Protein AF-A0A8J1TAW8-F1 (afdb_monomer)

Mean predicted aligned error: 12.28 Å

Structure (mmCIF, N/CA/C/O backbone):
data_AF-A0A8J1TAW8-F1
#
_entry.id   AF-A0A8J1TAW8-F1
#
loop_
_atom_site.group_PDB
_atom_site.id
_atom_site.type_symbol
_atom_site.label_atom_id
_atom_site.label_alt_id
_atom_site.label_comp_id
_atom_site.label_asym_id
_atom_site.label_entity_id
_atom_site.label_seq_id
_atom_site.pdbx_PDB_ins_code
_atom_site.Cartn_x
_atom_site.Cartn_y
_atom_site.Cartn_z
_atom_site.occupancy
_atom_site.B_iso_or_equiv
_atom_site.auth_seq_id
_atom_site.auth_comp_id
_atom_site.auth_asym_id
_atom_site.auth_atom_id
_atom_site.pdbx_PDB_model_num
ATOM 1 N N . MET A 1 1 ? -20.560 -41.958 56.803 1.00 53.03 1 MET A N 1
ATOM 2 C CA . MET A 1 1 ? -21.652 -41.844 57.799 1.00 53.03 1 MET A CA 1
ATOM 3 C C . MET A 1 1 ? -21.820 -40.419 58.327 1.00 53.03 1 MET A C 1
ATOM 5 O O . MET A 1 1 ? -22.963 -40.034 58.493 1.00 53.03 1 MET A O 1
ATOM 9 N N . ALA A 1 2 ? -20.749 -39.628 58.497 1.00 59.56 2 ALA A N 1
ATOM 10 C CA . ALA A 1 2 ? -20.819 -38.233 58.972 1.00 59.56 2 ALA A CA 1
ATOM 11 C C . ALA A 1 2 ? -21.608 -37.257 58.061 1.00 59.56 2 ALA A C 1
ATOM 13 O O . ALA A 1 2 ? -22.301 -36.380 58.560 1.00 59.56 2 ALA A O 1
ATOM 14 N N . ASP A 1 3 ? -21.580 -37.464 56.743 1.00 71.62 3 ASP A N 1
ATOM 15 C CA . ASP A 1 3 ? -22.217 -36.582 55.744 1.00 71.62 3 ASP A CA 1
ATOM 16 C C . ASP A 1 3 ? -23.758 -36.517 55.872 1.00 71.62 3 ASP A C 1
ATOM 18 O O . ASP A 1 3 ? -24.394 -35.478 55.721 1.00 71.62 3 ASP A O 1
ATOM 22 N N . TRP A 1 4 ? -24.392 -37.628 56.264 1.00 80.31 4 TRP A N 1
ATOM 23 C CA . TRP A 1 4 ? -25.852 -37.690 56.415 1.00 80.31 4 TRP A CA 1
ATOM 24 C C . TRP A 1 4 ? -26.363 -37.026 57.702 1.00 80.31 4 TRP A C 1
ATOM 26 O O . TRP A 1 4 ? -27.488 -36.524 57.749 1.00 80.31 4 TRP A O 1
ATOM 36 N N . GLU A 1 5 ? -25.547 -37.016 58.756 1.00 83.56 5 GLU A N 1
ATOM 37 C CA . GLU A 1 5 ? -25.852 -36.297 59.997 1.00 83.56 5 GLU A CA 1
ATOM 38 C C . GLU A 1 5 ? -25.677 -34.789 59.824 1.00 83.56 5 GLU A C 1
ATOM 40 O O . GLU A 1 5 ? -26.476 -34.022 60.362 1.00 83.56 5 GLU A O 1
ATOM 45 N N . GLU A 1 6 ? -24.711 -34.365 59.011 1.00 83.62 6 GLU A N 1
ATOM 46 C CA . GLU A 1 6 ? -24.501 -32.962 58.662 1.00 83.62 6 GLU A CA 1
ATOM 47 C C . GLU A 1 6 ? -25.643 -32.418 57.792 1.00 83.62 6 GLU A C 1
ATOM 49 O O . GLU A 1 6 ? -26.223 -31.383 58.125 1.00 83.62 6 GLU A O 1
ATOM 54 N N . VAL A 1 7 ? -26.085 -33.171 56.776 1.00 82.31 7 VAL A N 1
ATOM 55 C CA . VAL A 1 7 ? -27.269 -32.813 55.970 1.00 82.31 7 VAL A CA 1
ATOM 56 C C . VAL A 1 7 ? -28.539 -32.746 56.825 1.00 82.31 7 VAL A C 1
ATOM 58 O O . VAL A 1 7 ? -29.330 -31.813 56.684 1.00 82.31 7 VAL A O 1
ATOM 61 N N . LYS A 1 8 ? -28.747 -33.687 57.757 1.00 87.12 8 LYS A N 1
ATOM 62 C CA . LYS A 1 8 ? -29.899 -33.635 58.678 1.00 87.12 8 LYS A CA 1
ATOM 63 C C . LYS A 1 8 ? -29.840 -32.447 59.630 1.00 87.12 8 LYS A C 1
ATOM 65 O O . LYS A 1 8 ? -30.882 -31.866 59.930 1.00 87.12 8 LYS A O 1
ATOM 70 N N . ARG A 1 9 ? -28.648 -32.089 60.108 1.00 87.44 9 ARG A N 1
ATOM 71 C CA . ARG A 1 9 ? -28.451 -30.929 60.980 1.00 87.44 9 ARG A CA 1
ATOM 72 C C . ARG A 1 9 ? -28.735 -29.631 60.231 1.00 87.44 9 ARG A C 1
ATOM 74 O O . ARG A 1 9 ? -29.514 -28.826 60.725 1.00 87.44 9 ARG A O 1
ATOM 81 N N . LEU A 1 10 ? -28.204 -29.485 59.017 1.00 84.50 10 LEU A N 1
ATOM 82 C CA . LEU A 1 10 ? -28.483 -28.352 58.132 1.00 84.50 10 LEU A CA 1
ATOM 83 C C . LEU A 1 10 ? -29.975 -28.245 57.797 1.00 84.50 10 LEU A C 1
ATOM 85 O O . LEU A 1 10 ? -30.534 -27.154 57.842 1.00 84.50 10 LEU A O 1
ATOM 89 N N . ALA A 1 11 ? -30.647 -29.369 57.534 1.00 84.19 11 ALA A N 1
ATOM 90 C CA . ALA A 1 11 ? -32.089 -29.390 57.298 1.00 84.19 11 ALA A CA 1
ATOM 91 C C . ALA A 1 11 ? -32.888 -28.960 58.540 1.00 84.19 11 ALA A C 1
ATOM 93 O O . ALA A 1 11 ? -33.835 -28.184 58.424 1.00 84.19 11 ALA A O 1
ATOM 94 N N . ALA A 1 12 ? -32.496 -29.417 59.733 1.00 87.31 12 ALA A N 1
ATOM 95 C CA . ALA A 1 12 ? -33.134 -29.023 60.988 1.00 87.31 12 ALA A CA 1
ATOM 96 C C . ALA A 1 12 ? -32.891 -27.542 61.329 1.00 87.31 12 ALA A C 1
ATOM 98 O O . ALA A 1 12 ? -33.806 -26.866 61.803 1.00 87.31 12 ALA A O 1
ATOM 99 N N . ASP A 1 13 ? -31.691 -27.026 61.060 1.00 83.81 13 ASP A N 1
ATOM 100 C CA . ASP A 1 13 ? -31.346 -25.617 61.257 1.00 83.81 13 ASP A CA 1
ATOM 101 C C . ASP A 1 13 ? -32.072 -24.718 60.244 1.00 83.81 13 ASP A C 1
ATOM 103 O O . ASP A 1 13 ? -32.613 -23.681 60.625 1.00 83.81 13 ASP A O 1
ATOM 107 N N . PHE A 1 14 ? -32.207 -25.154 58.988 1.00 79.62 14 PHE A N 1
ATOM 108 C CA . PHE A 1 14 ? -33.026 -24.480 57.978 1.00 79.62 14 PHE A CA 1
ATOM 109 C C . PHE A 1 14 ? -34.506 -24.447 58.376 1.00 79.62 14 PHE A C 1
ATOM 111 O O . PHE A 1 14 ? -35.149 -23.400 58.319 1.00 79.62 14 PHE A O 1
ATOM 118 N N . GLN A 1 15 ? -35.044 -25.570 58.858 1.00 82.25 15 GLN A N 1
ATOM 119 C CA . GLN A 1 15 ? -36.432 -25.658 59.308 1.00 82.25 15 GLN A CA 1
ATOM 120 C C . GLN A 1 15 ? -36.678 -24.783 60.549 1.00 82.25 15 GLN A C 1
ATOM 122 O O . GLN A 1 15 ? -37.706 -24.114 60.637 1.00 82.25 15 GLN A O 1
ATOM 127 N N . ARG A 1 16 ? -35.716 -24.706 61.479 1.00 79.69 16 ARG A N 1
ATOM 128 C CA . ARG A 1 16 ? -35.750 -23.758 62.607 1.00 79.69 16 ARG A CA 1
ATOM 129 C C . ARG A 1 16 ? -35.692 -22.305 62.152 1.00 79.69 16 ARG A C 1
ATOM 131 O O . ARG A 1 16 ? -36.444 -21.497 62.686 1.00 79.69 16 ARG A O 1
ATOM 138 N N . ALA A 1 17 ? -34.848 -21.971 61.177 1.00 77.00 17 ALA A N 1
ATOM 139 C CA . ALA A 1 17 ? -34.770 -20.623 60.622 1.00 77.00 17 ALA A CA 1
ATOM 140 C C . ALA A 1 17 ? -36.086 -20.221 59.932 1.00 77.00 17 ALA A C 1
ATOM 142 O O . ALA A 1 17 ? -36.579 -19.118 60.157 1.00 77.00 17 ALA A O 1
ATOM 143 N N . GLN A 1 18 ? -36.713 -21.133 59.179 1.00 69.88 18 GLN A N 1
ATOM 144 C CA . GLN A 1 18 ? -38.015 -20.904 58.538 1.00 69.88 18 GLN A CA 1
ATOM 145 C C . GLN A 1 18 ? -39.173 -20.765 59.536 1.00 69.88 18 GLN A C 1
ATOM 147 O O . GLN A 1 18 ? -40.093 -19.980 59.304 1.00 69.88 18 GLN A O 1
ATOM 152 N N . LEU A 1 19 ? -39.139 -21.520 60.639 1.00 71.44 19 LEU A N 1
ATOM 153 C CA . LEU A 1 19 ? -40.143 -21.462 61.707 1.00 71.44 19 LEU A CA 1
ATOM 154 C C . LEU A 1 19 ? -39.897 -20.314 62.696 1.00 71.44 19 LEU A C 1
ATOM 156 O O . LEU A 1 19 ? -40.792 -19.976 63.472 1.00 71.44 19 LEU A O 1
ATOM 160 N N . SER A 1 20 ? -38.711 -19.698 62.674 1.00 67.25 20 SER A N 1
ATOM 161 C CA . SER A 1 20 ? -38.440 -18.486 63.438 1.00 67.25 20 SER A CA 1
ATOM 162 C C . SER A 1 20 ? -39.209 -17.319 62.812 1.00 67.25 20 SER A C 1
ATOM 164 O O . SER A 1 20 ? -38.890 -16.807 61.740 1.00 67.25 20 SER A O 1
ATOM 166 N N . SER A 1 21 ? -40.295 -16.910 63.462 1.00 57.44 21 SER A N 1
ATOM 167 C CA . SER A 1 21 ? -41.025 -15.712 63.071 1.00 57.44 21 SER A CA 1
ATOM 168 C C . SER A 1 21 ? -40.183 -14.489 63.432 1.00 57.44 21 SER A C 1
ATOM 170 O O . SER A 1 21 ? -40.112 -14.096 64.597 1.00 57.44 21 SER A O 1
ATOM 172 N N . THR A 1 22 ? -39.538 -13.873 62.445 1.00 60.47 22 THR A N 1
ATOM 173 C CA . THR A 1 22 ? -38.962 -12.534 62.599 1.00 60.47 22 THR A CA 1
ATOM 174 C C . THR A 1 22 ? -40.078 -11.569 63.010 1.00 60.47 22 THR A C 1
ATOM 176 O O . THR A 1 22 ? -41.060 -11.420 62.282 1.00 60.47 22 THR A O 1
ATOM 179 N N . VAL A 1 23 ? -39.941 -10.939 64.182 1.00 58.03 23 VAL A N 1
ATOM 180 C CA . VAL A 1 23 ? -40.990 -10.149 64.866 1.00 58.03 23 VAL A CA 1
ATOM 181 C C . VAL A 1 23 ? -41.485 -8.947 64.046 1.00 58.03 23 VAL A C 1
ATOM 183 O O . VAL A 1 23 ? -42.578 -8.447 64.290 1.00 58.03 23 VAL A O 1
ATOM 186 N N . GLN A 1 24 ? -40.741 -8.512 63.029 1.00 64.06 24 GLN A N 1
ATOM 187 C CA . GLN A 1 24 ? -41.186 -7.491 62.086 1.00 64.06 24 GLN A CA 1
ATOM 188 C C . GLN A 1 24 ? -40.775 -7.882 60.668 1.00 64.06 24 GLN A C 1
ATOM 190 O O . GLN A 1 24 ? -39.601 -7.830 60.314 1.00 64.06 24 GLN A O 1
ATOM 195 N N . LYS A 1 25 ? -41.750 -8.293 59.852 1.00 66.31 25 LYS A N 1
ATOM 196 C CA . LYS A 1 25 ? -41.588 -8.348 58.398 1.00 66.31 25 LYS A CA 1
ATOM 197 C C . LYS A 1 25 ? -42.033 -7.001 57.848 1.00 66.31 25 LYS A C 1
ATOM 199 O O . LYS A 1 25 ? -43.195 -6.631 58.006 1.00 66.31 25 LYS A O 1
ATOM 204 N N . LEU A 1 26 ? -41.113 -6.265 57.236 1.00 72.81 26 LEU A N 1
ATOM 205 C CA . LEU A 1 26 ? -41.486 -5.117 56.421 1.00 72.81 26 LEU A CA 1
ATOM 206 C C . LEU A 1 26 ? -42.234 -5.649 55.197 1.00 72.81 26 LEU A C 1
ATOM 208 O O . LEU A 1 26 ? -41.735 -6.520 54.487 1.00 72.81 26 LEU A O 1
ATOM 212 N N . SER A 1 27 ? -43.462 -5.176 54.997 1.00 82.06 27 SER A N 1
ATOM 213 C CA . SER A 1 27 ? -44.163 -5.403 53.738 1.00 82.06 27 SER A CA 1
ATOM 214 C C . SER A 1 27 ? -43.473 -4.601 52.634 1.00 82.06 27 SER A C 1
ATOM 216 O O . SER A 1 27 ? -42.863 -3.567 52.902 1.00 82.06 27 SER A O 1
ATOM 218 N N . GLU A 1 28 ? -43.608 -5.043 51.387 1.00 80.56 28 GLU A N 1
ATOM 219 C CA . GLU A 1 28 ? -43.087 -4.330 50.213 1.00 80.56 28 GLU A CA 1
ATOM 220 C C . GLU A 1 28 ? -43.551 -2.865 50.188 1.00 80.56 28 GLU A C 1
ATOM 222 O O . GLU A 1 28 ? -42.751 -1.952 50.012 1.00 80.56 28 GLU A O 1
ATOM 227 N N . ARG A 1 29 ? -44.825 -2.626 50.522 1.00 82.62 29 ARG A N 1
ATOM 228 C CA . ARG A 1 29 ? -45.389 -1.280 50.667 1.00 82.62 29 ARG A CA 1
ATOM 229 C C . ARG A 1 29 ? -44.675 -0.443 51.731 1.00 82.62 29 ARG A C 1
ATOM 231 O O . ARG A 1 29 ? -44.377 0.719 51.477 1.00 82.62 29 ARG A O 1
ATOM 238 N N . ASN A 1 30 ? -44.369 -1.026 52.891 1.00 83.94 30 ASN A N 1
ATOM 239 C CA . ASN A 1 30 ? -43.637 -0.318 53.941 1.00 83.94 30 ASN A CA 1
ATOM 240 C C . ASN A 1 30 ? -42.199 -0.005 53.495 1.00 83.94 30 ASN A C 1
ATOM 242 O O . ASN A 1 30 ? -41.701 1.074 53.796 1.00 83.94 30 ASN A O 1
ATOM 246 N N . CYS A 1 31 ? -41.540 -0.907 52.759 1.00 82.69 31 CYS A N 1
ATOM 247 C CA . CYS A 1 31 ? -40.218 -0.641 52.183 1.00 82.69 31 CYS A CA 1
ATOM 248 C C . CYS A 1 31 ? -40.262 0.528 51.189 1.00 82.69 31 CYS A C 1
ATOM 250 O O . CYS A 1 31 ? -39.436 1.432 51.289 1.00 82.69 31 CYS A O 1
ATOM 252 N N . ILE A 1 32 ? -41.250 0.553 50.288 1.00 84.00 32 ILE A N 1
ATOM 253 C CA . ILE A 1 32 ? -41.437 1.639 49.314 1.00 84.00 32 ILE A CA 1
ATOM 254 C C . ILE A 1 32 ? -41.678 2.977 50.027 1.00 84.00 32 ILE A C 1
ATOM 256 O O . ILE A 1 32 ? -41.073 3.984 49.661 1.00 84.00 32 ILE A O 1
ATOM 260 N N . GLU A 1 33 ? -42.519 3.005 51.066 1.00 84.56 33 GLU A N 1
ATOM 261 C CA . GLU A 1 33 ? -42.796 4.224 51.843 1.00 84.56 33 GLU A CA 1
ATOM 262 C C . GLU A 1 33 ? -41.550 4.731 52.589 1.00 84.56 33 GLU A C 1
ATOM 264 O O . GLU A 1 33 ? -41.296 5.937 52.610 1.00 84.56 33 GLU A O 1
ATOM 269 N N . ILE A 1 34 ? -40.735 3.828 53.148 1.00 84.50 34 ILE A N 1
ATOM 270 C CA . ILE A 1 34 ? -39.466 4.184 53.800 1.00 84.50 34 ILE A CA 1
ATOM 271 C C . ILE A 1 34 ? -38.480 4.762 52.783 1.00 84.50 34 ILE A C 1
ATOM 273 O O . ILE A 1 34 ? -37.925 5.833 53.023 1.00 84.50 34 ILE A O 1
ATOM 277 N N . VAL A 1 35 ? -38.280 4.092 51.643 1.00 84.69 35 VAL A N 1
ATOM 278 C CA . VAL A 1 35 ? -37.378 4.567 50.581 1.00 84.69 35 VAL A CA 1
ATOM 279 C C . VAL A 1 35 ? -37.846 5.924 50.057 1.00 84.69 35 VAL A C 1
ATOM 281 O O . VAL A 1 35 ? -37.048 6.854 49.992 1.00 84.69 35 VAL A O 1
ATOM 284 N N . SER A 1 36 ? -39.146 6.086 49.799 1.00 83.81 36 SER A N 1
ATOM 285 C CA . SER A 1 36 ? -39.729 7.363 49.365 1.00 83.81 36 SER A CA 1
ATOM 286 C C . SER A 1 36 ? -39.475 8.477 50.383 1.00 83.81 36 SER A C 1
ATOM 288 O O . SER A 1 36 ? -39.085 9.579 50.006 1.00 83.81 36 SER A O 1
ATOM 290 N N . LYS A 1 37 ? -39.615 8.192 51.688 1.00 85.56 37 LYS A N 1
ATOM 291 C CA . LYS A 1 37 ? -39.306 9.167 52.745 1.00 85.56 37 LYS A CA 1
ATOM 292 C C . LYS A 1 37 ? -37.826 9.529 52.822 1.00 85.56 37 LYS A C 1
ATOM 294 O O . LYS A 1 37 ? -37.513 10.687 53.086 1.00 85.56 37 LYS A O 1
ATOM 299 N N . LEU A 1 38 ? -36.926 8.576 52.590 1.00 85.75 38 LEU A N 1
ATOM 300 C CA . LEU A 1 38 ? -35.484 8.836 52.544 1.00 85.75 38 LEU A CA 1
ATOM 301 C C . LEU A 1 38 ? -35.101 9.701 51.334 1.00 85.75 38 LEU A C 1
ATOM 303 O O . LEU A 1 38 ? -34.270 10.599 51.473 1.00 85.75 38 LEU A O 1
ATOM 307 N N . VAL A 1 39 ? -35.743 9.482 50.184 1.00 86.06 39 VAL A N 1
ATOM 308 C CA . VAL A 1 39 ? -35.576 10.313 48.981 1.00 86.06 39 VAL A CA 1
ATOM 309 C C . VAL A 1 39 ? -36.122 11.726 49.210 1.00 86.06 39 VAL A C 1
ATOM 311 O O . VAL A 1 39 ? -35.417 12.696 48.953 1.00 86.06 39 VAL A O 1
ATOM 314 N N . GLU A 1 40 ? -37.325 11.875 49.779 1.00 87.88 40 GLU A N 1
ATOM 315 C CA . GLU A 1 40 ? -37.905 13.191 50.117 1.00 87.88 40 GLU A CA 1
ATOM 316 C C . GLU A 1 40 ? -37.022 14.005 51.073 1.00 87.88 40 GLU A C 1
ATOM 318 O O . GLU A 1 40 ? -36.977 15.233 50.999 1.00 87.88 40 GLU A O 1
ATOM 323 N N . GLN A 1 41 ? -36.319 13.330 51.986 1.00 89.31 41 GLN A N 1
ATOM 324 C CA . GLN A 1 41 ? -35.392 13.963 52.922 1.00 89.31 41 GLN A CA 1
ATOM 325 C C . GLN A 1 41 ? -33.999 14.227 52.321 1.00 89.31 41 GLN A C 1
ATOM 327 O O . GLN A 1 41 ? -33.122 14.699 53.044 1.00 89.31 41 GLN A O 1
ATOM 332 N N . ASN A 1 42 ? -33.784 13.958 51.024 1.00 82.81 42 ASN A N 1
ATOM 333 C CA . ASN A 1 42 ? -32.484 14.020 50.339 1.00 82.81 42 ASN A CA 1
ATOM 334 C C . ASN A 1 42 ? -31.387 13.187 51.031 1.00 82.81 42 ASN A C 1
ATOM 336 O O . ASN A 1 42 ? -30.204 13.519 50.964 1.00 82.81 42 ASN A O 1
ATOM 340 N N . LEU A 1 43 ? -31.776 12.114 51.725 1.00 83.06 43 LEU A N 1
ATOM 341 C CA . LEU A 1 43 ? -30.848 11.181 52.368 1.00 83.06 43 LEU A CA 1
ATOM 342 C C . LEU A 1 43 ? -30.431 10.047 51.422 1.00 83.06 43 LEU A C 1
ATOM 344 O O . LEU A 1 43 ? -29.441 9.368 51.690 1.00 83.06 43 LEU A O 1
ATOM 348 N N . LEU A 1 44 ? -31.183 9.834 50.337 1.00 82.56 44 LEU A N 1
ATOM 349 C CA . LEU A 1 44 ? -30.963 8.771 49.364 1.00 82.56 44 LEU A CA 1
ATOM 350 C C . LEU A 1 44 ? -31.187 9.297 47.940 1.00 82.56 44 LEU A C 1
ATOM 352 O O . LEU A 1 44 ? -32.214 9.915 47.672 1.00 82.56 44 LEU A O 1
ATOM 356 N N . ASP A 1 45 ? -30.246 9.015 47.040 1.00 80.25 45 ASP A N 1
ATOM 357 C CA . ASP A 1 45 ? -30.325 9.369 45.620 1.00 80.25 45 ASP A CA 1
ATOM 358 C C . ASP A 1 45 ? -30.289 8.090 44.768 1.00 80.25 45 ASP A C 1
ATOM 360 O O . ASP A 1 45 ? -29.278 7.375 44.741 1.00 80.25 45 ASP A O 1
ATOM 364 N N . ILE A 1 46 ? -31.424 7.772 44.140 1.00 83.44 46 ILE A N 1
ATOM 365 C CA . ILE A 1 46 ? -31.695 6.490 43.477 1.00 83.44 46 ILE A CA 1
ATOM 366 C C . ILE A 1 46 ? -32.181 6.681 42.045 1.00 83.44 46 ILE A C 1
ATOM 368 O O . ILE A 1 46 ? -32.910 7.618 41.726 1.00 83.44 46 ILE A O 1
ATOM 372 N N . ILE A 1 47 ? -31.800 5.729 41.202 1.00 83.31 47 ILE A N 1
ATOM 373 C CA . ILE A 1 47 ? -32.243 5.577 39.823 1.00 83.31 47 ILE A CA 1
ATOM 374 C C . ILE A 1 47 ? -33.257 4.433 39.788 1.00 83.31 47 ILE A C 1
ATOM 376 O O . ILE A 1 47 ? -33.084 3.414 40.457 1.00 83.31 47 ILE A O 1
ATOM 380 N N . TYR A 1 48 ? -34.322 4.610 39.015 1.00 83.44 48 TYR A N 1
ATOM 381 C CA . TYR A 1 48 ? -35.358 3.598 38.833 1.00 83.44 48 TYR A CA 1
ATOM 382 C C . TYR A 1 48 ? -35.070 2.791 37.571 1.00 83.44 48 TYR A C 1
ATOM 384 O O . TYR A 1 48 ? -34.680 3.358 36.544 1.00 83.44 48 TYR A O 1
ATOM 392 N N . THR A 1 49 ? -35.316 1.485 37.621 1.00 84.81 49 THR A N 1
ATOM 393 C CA . THR A 1 49 ? -35.419 0.692 36.396 1.00 84.81 49 THR A CA 1
ATOM 394 C C . THR A 1 49 ? -36.639 1.131 35.586 1.00 84.81 49 THR A C 1
ATOM 396 O O . THR A 1 49 ? -37.629 1.629 36.128 1.00 84.81 49 THR A O 1
ATOM 399 N N . THR A 1 50 ? -36.603 0.944 34.268 1.00 81.75 50 THR A N 1
ATOM 400 C CA . THR A 1 50 ? -37.714 1.323 33.377 1.00 81.75 50 THR A CA 1
ATOM 401 C C . THR A 1 50 ? -38.994 0.527 33.646 1.00 81.75 50 THR A C 1
ATOM 403 O O . THR A 1 50 ? -40.085 0.993 33.321 1.00 81.75 50 THR A O 1
ATOM 406 N N . ASP A 1 51 ? -38.889 -0.636 34.297 1.00 82.56 51 ASP A N 1
ATOM 407 C CA . ASP A 1 51 ? -40.031 -1.421 34.771 1.00 82.56 51 ASP A CA 1
ATOM 408 C C . ASP A 1 51 ? -40.503 -1.045 36.190 1.00 82.56 51 ASP A C 1
ATOM 410 O O . ASP A 1 51 ? -41.516 -1.570 36.657 1.00 82.56 51 ASP A O 1
ATOM 414 N N . GLY A 1 52 ? -39.793 -0.132 36.863 1.00 78.00 52 GLY A N 1
ATOM 415 C CA . GLY A 1 52 ? -40.128 0.416 38.176 1.00 78.00 52 GLY A CA 1
ATOM 416 C C . GLY A 1 52 ? -40.014 -0.569 39.339 1.00 78.00 52 GLY A C 1
ATOM 417 O O . GLY A 1 52 ? -40.527 -0.273 40.419 1.00 78.00 52 GLY A O 1
ATOM 418 N N . LYS A 1 53 ? -39.399 -1.740 39.133 1.00 78.06 53 LYS A N 1
ATOM 419 C CA . LYS A 1 53 ? -39.317 -2.792 40.157 1.00 78.06 53 LYS A CA 1
ATOM 420 C C . LYS A 1 53 ? -38.102 -2.671 41.064 1.00 78.06 53 LYS A C 1
ATOM 422 O O . LYS A 1 53 ? -38.151 -3.164 42.188 1.00 78.06 53 LYS A O 1
ATOM 427 N N . GLU A 1 54 ? -37.034 -2.035 40.597 1.00 82.19 54 GLU A N 1
ATOM 428 C CA . GLU A 1 54 ? -35.763 -1.992 41.313 1.00 82.19 54 GLU A CA 1
ATOM 429 C C . GLU A 1 54 ? -35.274 -0.554 41.508 1.00 82.19 54 GLU A C 1
ATOM 431 O O . GLU A 1 54 ? -35.519 0.343 40.693 1.00 82.19 54 GLU A O 1
ATOM 436 N N . TYR A 1 55 ? -34.583 -0.348 42.631 1.00 84.00 55 TYR A N 1
ATOM 437 C CA . TYR A 1 55 ? -33.921 0.904 42.976 1.00 84.00 55 TYR A CA 1
ATOM 438 C C . TYR A 1 55 ? -32.417 0.695 42.907 1.00 84.00 55 TYR A C 1
ATOM 440 O O . TYR A 1 55 ? -31.856 -0.090 43.672 1.00 84.00 55 TYR A O 1
ATOM 448 N N . LEU A 1 56 ? -31.765 1.435 42.024 1.00 85.38 56 LEU A N 1
ATOM 449 C CA . LEU A 1 56 ? -30.331 1.351 41.815 1.00 85.38 56 LEU A CA 1
ATOM 450 C C . LEU A 1 56 ? -29.662 2.593 42.385 1.00 85.38 56 LEU A C 1
ATOM 452 O O . LEU A 1 56 ? -30.100 3.724 42.175 1.00 85.38 56 LEU A O 1
ATOM 456 N N . THR A 1 57 ? -28.573 2.395 43.119 1.00 86.94 57 THR A N 1
ATOM 457 C CA . THR A 1 57 ? -27.724 3.518 43.523 1.00 86.94 57 THR A CA 1
ATOM 458 C C . THR A 1 57 ? -26.780 3.875 42.383 1.00 86.94 57 THR A C 1
ATOM 460 O O . THR A 1 57 ? -26.361 3.016 41.611 1.00 86.94 57 THR A O 1
ATOM 463 N N . HIS A 1 58 ? -26.350 5.132 42.318 1.00 85.69 58 HIS A N 1
ATOM 464 C CA . HIS A 1 58 ? -25.348 5.577 41.346 1.00 85.69 58 HIS A CA 1
ATOM 465 C C . HIS A 1 58 ? -24.049 4.747 41.374 1.00 85.69 58 HIS A C 1
ATOM 467 O O . HIS A 1 58 ? -23.375 4.607 40.350 1.00 85.69 58 HIS A O 1
ATOM 473 N N . GLN A 1 59 ? -23.675 4.217 42.543 1.00 86.88 59 GLN A N 1
ATOM 474 C CA . GLN A 1 59 ? -22.496 3.363 42.689 1.00 86.88 59 GLN A CA 1
ATOM 475 C C . GLN A 1 59 ? -22.723 1.987 42.067 1.00 86.88 59 GLN A C 1
ATOM 477 O O . GLN A 1 59 ? -21.840 1.516 41.353 1.00 86.88 59 GLN A O 1
ATOM 482 N N . GLU A 1 60 ? -23.901 1.394 42.274 1.00 88.12 60 GLU A N 1
ATOM 483 C CA . GLU A 1 60 ? -24.226 0.090 41.691 1.00 88.12 60 GLU A CA 1
ATOM 484 C C . GLU A 1 60 ? -24.300 0.178 40.168 1.00 88.12 60 GLU A C 1
ATOM 486 O O . GLU A 1 60 ? -23.618 -0.584 39.498 1.00 88.12 60 GLU A O 1
ATOM 491 N N . VAL A 1 61 ? -24.949 1.211 39.616 1.00 89.12 61 VAL A N 1
ATOM 492 C CA . VAL A 1 61 ? -24.959 1.441 38.158 1.00 89.12 61 VAL A CA 1
ATOM 493 C C . VAL A 1 61 ? -23.537 1.546 37.597 1.00 89.12 61 VAL A C 1
ATOM 495 O O . VAL A 1 61 ? -23.224 0.981 36.558 1.00 89.12 61 VAL A O 1
ATOM 498 N N . SER A 1 62 ? -22.627 2.234 38.292 1.00 89.81 62 SER A N 1
ATOM 499 C CA . SER A 1 62 ? -21.225 2.327 37.842 1.00 89.81 62 SER A CA 1
ATOM 500 C C . SER A 1 62 ? -20.510 0.977 37.837 1.00 89.81 62 SER A C 1
ATOM 502 O O . SER A 1 62 ? -19.631 0.746 37.006 1.00 89.81 62 SER A O 1
ATOM 504 N N . LYS A 1 63 ? -20.830 0.128 38.814 1.00 90.94 63 LYS A N 1
ATOM 505 C CA . LYS A 1 63 ? -20.246 -1.198 38.975 1.00 90.94 63 LYS A CA 1
ATOM 506 C C . LYS A 1 63 ? -20.791 -2.145 37.909 1.00 90.94 63 LYS A C 1
ATOM 508 O O . LYS A 1 63 ? -19.986 -2.735 37.199 1.00 90.94 63 LYS A O 1
ATOM 513 N N . GLU A 1 64 ? -22.105 -2.182 37.720 1.00 91.31 64 GLU A N 1
ATOM 514 C CA . GLU A 1 64 ? -22.763 -2.979 36.683 1.00 91.31 64 GLU A CA 1
ATOM 515 C C . GLU A 1 64 ? -22.265 -2.606 35.283 1.00 91.31 64 GLU A C 1
ATOM 517 O O . GLU A 1 64 ? -21.886 -3.484 34.519 1.00 91.31 64 GLU A O 1
ATOM 522 N N . ILE A 1 65 ? -22.132 -1.309 34.964 1.00 91.50 65 ILE A N 1
ATOM 523 C CA . ILE A 1 65 ? -21.570 -0.870 33.673 1.00 91.50 65 ILE A CA 1
ATOM 524 C C . ILE A 1 65 ? -20.168 -1.454 33.437 1.00 91.50 65 ILE A C 1
ATOM 526 O O . ILE A 1 65 ? -19.835 -1.826 32.313 1.00 91.50 65 ILE A O 1
ATOM 530 N N . ARG A 1 66 ? -19.325 -1.523 34.475 1.00 90.94 66 ARG A N 1
ATOM 531 C CA . ARG A 1 66 ? -17.971 -2.089 34.362 1.00 90.94 66 ARG A CA 1
ATOM 532 C C . ARG A 1 66 ? -17.982 -3.609 34.257 1.00 90.94 66 ARG A C 1
ATOM 534 O O . ARG A 1 66 ? -17.180 -4.153 33.505 1.00 90.94 66 ARG A O 1
ATOM 541 N N . GLU A 1 67 ? -18.847 -4.275 35.010 1.00 91.69 67 GLU A N 1
ATOM 542 C CA . GLU A 1 67 ? -18.996 -5.730 34.962 1.00 91.69 67 GLU A CA 1
ATOM 543 C C . GLU A 1 67 ? -19.498 -6.166 33.583 1.00 91.69 67 GLU A C 1
ATOM 545 O O . GLU A 1 67 ? -18.863 -7.008 32.952 1.00 91.69 67 GLU A O 1
ATOM 550 N N . GLU A 1 68 ? -20.528 -5.506 33.051 1.00 92.31 68 GLU A N 1
ATOM 551 C CA . GLU A 1 68 ? -21.026 -5.757 31.695 1.00 92.31 68 GLU A CA 1
ATOM 552 C C . GLU A 1 68 ? -19.968 -5.457 30.630 1.00 92.31 68 GLU A C 1
ATOM 554 O O . GLU A 1 68 ? -19.776 -6.237 29.698 1.00 92.31 68 GLU A O 1
ATOM 559 N N . LEU A 1 69 ? -19.194 -4.378 30.791 1.00 92.94 69 LEU A N 1
ATOM 560 C CA . LEU A 1 69 ? -18.086 -4.082 29.884 1.00 92.94 69 LEU A CA 1
ATOM 561 C C . LEU A 1 69 ? -17.040 -5.208 29.868 1.00 92.94 69 LEU A C 1
ATOM 563 O O . LEU A 1 69 ? -16.563 -5.573 28.795 1.00 92.94 69 LEU A O 1
ATOM 567 N N . GLN A 1 70 ? -16.697 -5.779 31.025 1.00 90.75 70 GLN A N 1
ATOM 568 C CA . GLN A 1 70 ? -15.752 -6.896 31.114 1.00 90.75 70 GLN A CA 1
ATOM 569 C C . GLN A 1 70 ? -16.327 -8.194 30.539 1.00 90.75 70 GLN A C 1
ATOM 571 O O . GLN A 1 70 ? -15.628 -8.898 29.809 1.00 90.75 70 GLN A O 1
ATOM 576 N N . VAL A 1 71 ? -17.597 -8.497 30.825 1.00 92.81 71 VAL A N 1
ATOM 577 C CA . VAL A 1 71 ? -18.298 -9.682 30.300 1.00 92.81 71 VAL A CA 1
ATOM 578 C C . VAL A 1 71 ? -18.367 -9.644 28.772 1.00 92.81 71 VAL A C 1
ATOM 580 O O . VAL A 1 71 ? -18.138 -10.664 28.122 1.00 92.81 71 VAL A O 1
ATOM 583 N N . HIS A 1 72 ? -18.585 -8.463 28.192 1.00 90.88 72 HIS A N 1
ATOM 584 C CA . HIS A 1 72 ? -18.608 -8.240 26.745 1.00 90.88 72 HIS A CA 1
ATOM 585 C C . HIS A 1 72 ? -17.213 -8.024 26.120 1.00 90.88 72 HIS A C 1
ATOM 587 O O . HIS A 1 72 ? -17.098 -7.574 24.980 1.00 90.88 72 HIS A O 1
ATOM 593 N N . GLY A 1 73 ? -16.129 -8.357 26.831 1.00 86.38 73 GLY A N 1
ATOM 594 C CA . GLY A 1 73 ? -14.772 -8.340 26.274 1.00 86.38 73 GLY A CA 1
ATOM 595 C C . GLY A 1 73 ? -14.200 -6.938 26.037 1.00 86.38 73 GLY A C 1
ATOM 596 O O . GLY A 1 73 ? -13.358 -6.755 25.162 1.00 86.38 73 GLY A O 1
ATOM 597 N N . GLY A 1 74 ? -14.654 -5.941 26.796 1.00 90.25 74 GLY A N 1
ATOM 598 C CA . GLY A 1 74 ? -14.116 -4.581 26.782 1.00 90.25 74 GLY A CA 1
ATOM 599 C C . GLY A 1 74 ? -14.740 -3.648 25.741 1.00 90.25 74 GLY A C 1
ATOM 600 O O . GLY A 1 74 ? -14.249 -2.532 25.574 1.00 90.25 74 GLY A O 1
ATOM 601 N N . ARG A 1 75 ? -15.815 -4.048 25.047 1.00 93.88 75 ARG A N 1
ATOM 602 C CA . ARG A 1 75 ? -16.564 -3.186 24.115 1.00 93.88 75 ARG A CA 1
ATOM 603 C C . ARG A 1 75 ? -18.067 -3.438 24.216 1.00 93.88 75 ARG A C 1
ATOM 605 O O . ARG A 1 75 ? -18.510 -4.559 24.003 1.00 93.88 75 ARG A O 1
ATOM 612 N N . ILE A 1 76 ? -18.855 -2.386 24.445 1.00 94.00 76 ILE A N 1
ATOM 613 C CA . ILE A 1 76 ? -20.325 -2.483 24.494 1.00 94.00 76 ILE A CA 1
ATOM 614 C C . ILE A 1 76 ? -21.009 -1.232 23.928 1.00 94.00 76 ILE A C 1
ATOM 616 O O . ILE A 1 76 ? -20.507 -0.114 24.062 1.00 94.00 76 ILE A O 1
ATOM 620 N N . ASN A 1 77 ? -22.159 -1.405 23.274 1.00 93.44 77 ASN A N 1
ATOM 621 C CA . ASN A 1 77 ? -22.993 -0.295 22.808 1.00 93.44 77 ASN A CA 1
ATOM 622 C C . ASN A 1 77 ? -23.885 0.214 23.952 1.00 93.44 77 ASN A C 1
ATOM 624 O O . ASN A 1 77 ? -24.491 -0.581 24.664 1.00 93.44 77 ASN A O 1
ATOM 628 N N . LEU A 1 78 ? -24.025 1.533 24.106 1.00 91.56 78 LEU A N 1
ATOM 629 C CA . LEU A 1 78 ? -24.881 2.125 25.140 1.00 91.56 78 LEU A CA 1
ATOM 630 C C . LEU A 1 78 ? -26.353 1.696 25.045 1.00 91.56 78 LEU A C 1
ATOM 632 O O . LEU A 1 78 ? -27.014 1.584 26.071 1.00 91.56 78 LEU A O 1
ATOM 636 N N . VAL A 1 79 ? -26.870 1.432 23.841 1.00 91.50 79 VAL A N 1
ATOM 637 C CA . VAL A 1 79 ? -28.257 0.955 23.654 1.00 91.50 79 VAL A CA 1
ATOM 638 C C . VAL A 1 79 ? -28.422 -0.493 24.133 1.00 91.50 79 VAL A C 1
ATOM 640 O O . VAL A 1 79 ? -29.452 -0.868 24.694 1.00 91.50 79 VAL A O 1
ATOM 643 N N . GLU A 1 80 ? -27.393 -1.314 23.939 1.00 90.81 80 GLU A N 1
ATOM 644 C CA . GLU A 1 80 ? -27.366 -2.690 24.438 1.00 90.81 80 GLU A CA 1
ATOM 645 C C . GLU A 1 80 ? -27.253 -2.695 25.965 1.00 90.81 80 GLU A C 1
ATOM 647 O O . GLU A 1 80 ? -28.053 -3.336 26.640 1.00 90.81 80 GLU A O 1
ATOM 652 N N . LEU A 1 81 ? -26.364 -1.860 26.507 1.00 91.62 81 LEU A N 1
ATOM 653 C CA . LEU A 1 81 ? -26.212 -1.627 27.942 1.00 91.62 81 LEU A CA 1
ATOM 654 C C . LEU A 1 81 ? -27.522 -1.148 28.592 1.00 91.62 81 LEU A C 1
ATOM 656 O O . LEU A 1 81 ? -27.872 -1.599 29.678 1.00 91.62 81 LEU A O 1
ATOM 660 N N . GLN A 1 82 ? -28.292 -0.298 27.906 1.00 90.50 82 GLN A N 1
ATOM 661 C CA . GLN A 1 82 ? -29.631 0.112 28.339 1.00 90.50 82 GLN A CA 1
ATOM 662 C C . GLN A 1 82 ? -30.597 -1.061 28.474 1.00 90.50 82 GLN A C 1
ATOM 664 O O . GLN A 1 82 ? -31.370 -1.127 29.428 1.00 90.50 82 GLN A O 1
ATOM 669 N N . THR A 1 83 ? -30.544 -1.988 27.524 1.00 89.94 83 THR A N 1
ATOM 670 C CA . THR A 1 83 ? -31.423 -3.157 27.507 1.00 89.94 83 THR A CA 1
ATOM 671 C C . THR A 1 83 ? -31.040 -4.152 28.603 1.00 89.94 83 THR A C 1
ATOM 673 O O . THR A 1 83 ? -31.925 -4.726 29.229 1.00 89.94 83 THR A O 1
ATOM 676 N N . ILE A 1 84 ? -29.739 -4.328 28.854 1.00 89.69 84 ILE A N 1
ATOM 677 C CA . ILE A 1 84 ? -29.218 -5.253 29.869 1.00 89.69 84 ILE A CA 1
ATOM 678 C C . ILE A 1 84 ? -29.487 -4.727 31.282 1.00 89.69 84 ILE A C 1
ATOM 680 O O . ILE A 1 84 ? -30.053 -5.445 32.100 1.00 89.69 84 ILE A O 1
ATOM 684 N N . LEU A 1 85 ? -29.143 -3.462 31.552 1.00 86.94 85 LEU A N 1
ATOM 685 C CA . LEU A 1 85 ? -29.322 -2.854 32.876 1.00 86.94 85 LEU A CA 1
ATOM 686 C C . LEU A 1 85 ? -30.770 -2.440 33.152 1.00 86.94 85 LEU A C 1
ATOM 688 O O . LEU A 1 85 ? -31.132 -2.162 34.290 1.00 86.94 85 LEU A O 1
ATOM 692 N N . ASN A 1 86 ? -31.612 -2.372 32.118 1.00 88.44 86 ASN A N 1
ATOM 693 C CA . ASN A 1 86 ? -33.009 -1.958 32.220 1.00 88.44 86 ASN A CA 1
ATOM 694 C C . ASN A 1 86 ? -33.198 -0.539 32.807 1.00 88.44 86 ASN A C 1
ATOM 696 O O . ASN A 1 86 ? -34.229 -0.235 33.409 1.00 88.44 86 ASN A O 1
ATOM 700 N N . ILE A 1 87 ? -32.217 0.349 32.625 1.00 88.06 87 ILE A N 1
ATOM 701 C CA . ILE A 1 87 ? -32.227 1.748 33.093 1.00 88.06 87 ILE A CA 1
ATOM 702 C C . ILE A 1 87 ? -32.544 2.680 31.913 1.00 88.06 87 ILE A C 1
ATOM 704 O O . ILE A 1 87 ? -32.284 2.344 30.762 1.00 88.06 87 ILE A O 1
ATOM 708 N N . ASP A 1 88 ? -33.105 3.865 32.167 1.00 87.88 88 ASP A N 1
ATOM 709 C CA . ASP A 1 88 ? -33.284 4.879 31.121 1.00 87.88 88 ASP A CA 1
ATOM 710 C C . ASP A 1 88 ? -31.942 5.335 30.508 1.00 87.88 88 ASP A C 1
ATOM 712 O O . ASP A 1 88 ? -30.939 5.515 31.209 1.00 87.88 88 ASP A O 1
ATOM 716 N N . PHE A 1 89 ? -31.937 5.576 29.193 1.00 88.56 89 PHE A N 1
ATOM 717 C CA . PHE A 1 89 ? -30.740 5.967 28.443 1.00 88.56 89 PHE A CA 1
ATOM 718 C C . PHE A 1 89 ? -30.054 7.211 29.021 1.00 88.56 89 PHE A C 1
ATOM 720 O O . PHE A 1 89 ? -28.827 7.267 29.066 1.00 88.56 89 PHE A O 1
ATOM 727 N N . SER A 1 90 ? -30.821 8.194 29.505 1.00 88.94 90 SER A N 1
ATOM 728 C CA . SER A 1 90 ? -30.269 9.452 30.023 1.00 88.94 90 SER A CA 1
ATOM 729 C C . SER A 1 90 ? -29.392 9.247 31.264 1.00 88.94 90 SER A C 1
ATOM 731 O O . SER A 1 90 ? -28.337 9.876 31.397 1.00 88.94 90 SER A O 1
ATOM 733 N N . HIS A 1 91 ? -29.777 8.324 32.150 1.00 87.62 91 HIS A N 1
ATOM 734 C CA . HIS A 1 91 ? -28.997 7.988 33.338 1.00 87.62 91 HIS A CA 1
ATOM 735 C C . HIS A 1 91 ? -27.718 7.233 32.971 1.00 87.62 91 HIS A C 1
ATOM 737 O O . HIS A 1 91 ? -26.652 7.546 33.506 1.00 87.62 91 HIS A O 1
ATOM 743 N N . ILE A 1 92 ? -27.801 6.298 32.020 1.00 89.31 92 ILE A N 1
ATOM 744 C CA . ILE A 1 92 ? -26.635 5.555 31.527 1.00 89.31 92 ILE A CA 1
ATOM 745 C C . ILE A 1 92 ? -25.654 6.497 30.835 1.00 89.31 92 ILE A C 1
ATOM 747 O O . ILE A 1 92 ? -24.472 6.497 31.166 1.00 89.31 92 ILE A O 1
ATOM 751 N N . GLU A 1 93 ? -26.124 7.341 29.918 1.00 90.31 93 GLU A N 1
ATOM 752 C CA . GLU A 1 93 ? -25.280 8.285 29.185 1.00 90.31 93 GLU A CA 1
ATOM 753 C C . GLU A 1 93 ? -24.572 9.256 30.138 1.00 90.31 93 GLU A C 1
ATOM 755 O O . GLU A 1 93 ? -23.362 9.475 30.027 1.00 90.31 93 GLU A O 1
ATOM 760 N N . SER A 1 94 ? -25.298 9.804 31.115 1.00 90.19 94 SER A N 1
ATOM 761 C CA . SER A 1 94 ? -24.720 10.673 32.143 1.00 90.19 94 SER A CA 1
ATOM 762 C C . SER A 1 94 ? -23.628 9.952 32.941 1.00 90.19 94 SER A C 1
ATOM 764 O O . SER A 1 94 ? -22.522 10.479 33.108 1.00 90.19 94 SER A O 1
ATOM 766 N N . LYS A 1 95 ? -23.895 8.709 33.368 1.00 89.62 95 LYS A N 1
ATOM 767 C CA . LYS A 1 95 ? -22.955 7.934 34.181 1.00 89.62 95 LYS A CA 1
ATOM 768 C C . LYS A 1 95 ? -21.734 7.472 33.398 1.00 89.62 95 LYS A C 1
ATOM 770 O O . LYS A 1 95 ? -20.620 7.572 33.903 1.00 89.62 95 LYS A O 1
ATOM 775 N N . VAL A 1 96 ? -21.901 7.042 32.151 1.00 91.94 96 VAL A N 1
ATOM 776 C CA . VAL A 1 96 ? -20.777 6.680 31.278 1.00 91.94 96 VAL A CA 1
ATOM 777 C C . VAL A 1 96 ? -19.895 7.895 31.003 1.00 91.94 96 VAL A C 1
ATOM 779 O O . VAL A 1 96 ? -18.673 7.796 31.097 1.00 91.94 96 VAL A O 1
ATOM 782 N N . ASN A 1 97 ? -20.483 9.065 30.744 1.00 91.81 97 ASN A N 1
ATOM 783 C CA . ASN A 1 97 ? -19.715 10.298 30.571 1.00 91.81 97 ASN A CA 1
ATOM 784 C C . ASN A 1 97 ? -18.936 10.692 31.837 1.00 91.81 97 ASN A C 1
ATOM 786 O O . ASN A 1 97 ? -17.833 11.231 31.738 1.00 91.81 97 ASN A O 1
ATOM 790 N N . GLU A 1 98 ? -19.480 10.433 33.026 1.00 92.00 98 GLU A N 1
ATOM 791 C CA . GLU A 1 98 ? -18.763 10.603 34.294 1.00 92.00 98 GLU A CA 1
ATOM 792 C C . GLU A 1 98 ? -17.606 9.597 34.430 1.00 92.00 98 GLU A C 1
ATOM 794 O O . GLU A 1 98 ? -16.485 9.984 34.766 1.00 92.00 98 GLU A O 1
ATOM 799 N N . LEU A 1 99 ? -17.845 8.322 34.106 1.00 91.00 99 LEU A N 1
ATOM 800 C CA . LEU A 1 99 ? -16.834 7.264 34.155 1.00 91.00 99 LEU A CA 1
ATOM 801 C C . LEU A 1 99 ? -15.664 7.546 33.210 1.00 91.00 99 LEU A C 1
ATOM 803 O O . LEU A 1 99 ? -14.521 7.469 33.642 1.00 91.00 99 LEU A O 1
ATOM 807 N N . VAL A 1 100 ? -15.930 7.951 31.968 1.00 92.75 100 VAL A N 1
ATOM 808 C CA . VAL A 1 100 ? -14.893 8.287 30.974 1.00 92.75 100 VAL A CA 1
ATOM 809 C C . VAL A 1 100 ? -14.071 9.514 31.393 1.00 92.75 100 VAL A C 1
ATOM 811 O O . VAL A 1 100 ? -12.883 9.605 31.089 1.00 92.75 100 VAL A O 1
ATOM 814 N N . LYS A 1 101 ? -14.663 10.469 32.126 1.00 91.25 101 LYS A N 1
ATOM 815 C CA . LYS A 1 101 ? -13.919 11.619 32.677 1.00 91.25 101 LYS A CA 1
ATOM 816 C C . LYS A 1 101 ? -12.988 11.217 33.819 1.00 91.25 101 LYS A C 1
ATOM 818 O O . LYS A 1 101 ? -11.896 11.772 33.935 1.00 91.25 101 LYS A O 1
ATOM 823 N N . ASN A 1 102 ? -13.428 10.285 34.660 1.00 90.50 102 ASN A N 1
ATOM 824 C CA . ASN A 1 102 ? -12.680 9.839 35.833 1.00 90.50 102 ASN A CA 1
ATOM 825 C C . ASN A 1 102 ? -11.636 8.766 35.491 1.00 90.50 102 ASN A C 1
ATOM 827 O O . ASN A 1 102 ? -10.593 8.693 36.142 1.00 90.50 102 ASN A O 1
ATOM 831 N N . ASP A 1 103 ? -11.897 7.956 34.467 1.00 90.56 103 ASP A N 1
ATOM 832 C CA . ASP A 1 103 ? -11.089 6.808 34.082 1.00 90.56 103 ASP A CA 1
ATOM 833 C C . ASP A 1 103 ? -10.571 6.939 32.645 1.00 90.56 103 ASP A C 1
ATOM 835 O O . ASP A 1 103 ? -11.300 6.790 31.667 1.00 90.56 103 ASP A O 1
ATOM 839 N N . LYS A 1 104 ? -9.262 7.176 32.520 1.00 86.81 104 LYS A N 1
ATOM 840 C CA . LYS A 1 104 ? -8.584 7.329 31.223 1.00 86.81 104 LYS A CA 1
ATOM 841 C C . LYS A 1 104 ? -8.462 6.022 30.435 1.00 86.81 104 LYS A C 1
ATOM 843 O O . LYS A 1 104 ? -8.021 6.062 29.286 1.00 86.81 104 LYS A O 1
ATOM 848 N N . SER A 1 105 ? -8.761 4.877 31.049 1.00 89.62 105 SER A N 1
ATOM 849 C CA . SER A 1 105 ? -8.769 3.588 30.353 1.00 89.62 105 SER A CA 1
ATOM 850 C C . SER A 1 105 ? -10.008 3.406 29.475 1.00 89.62 105 SER A C 1
ATOM 852 O O . SER A 1 105 ? -9.973 2.593 28.554 1.00 89.62 105 SER A O 1
ATOM 854 N N . LEU A 1 106 ? -11.065 4.186 29.717 1.00 91.75 106 LEU A N 1
ATOM 855 C CA . LEU A 1 106 ? -12.317 4.128 28.978 1.00 91.75 106 LEU A CA 1
ATOM 856 C C . LEU A 1 106 ? -12.349 5.190 27.880 1.00 91.75 106 LEU A C 1
ATOM 858 O O . LEU A 1 106 ? -11.941 6.337 28.072 1.00 91.75 106 LEU A O 1
ATOM 862 N N . ARG A 1 107 ? -12.874 4.818 26.716 1.00 90.94 107 ARG A N 1
ATOM 863 C CA . ARG A 1 107 ? -13.124 5.726 25.595 1.00 90.94 107 ARG A CA 1
ATOM 864 C C . ARG A 1 107 ? -14.551 5.545 25.104 1.00 90.94 107 ARG A C 1
ATOM 866 O O . ARG A 1 107 ? -15.032 4.424 24.984 1.00 90.94 107 ARG A O 1
ATOM 873 N N . LEU A 1 108 ? -15.210 6.658 24.791 1.00 91.69 108 LEU A N 1
ATOM 874 C CA . LEU A 1 108 ? -16.537 6.662 24.182 1.00 91.69 108 LEU A CA 1
ATOM 875 C C . LEU A 1 108 ? -16.414 7.013 22.697 1.00 91.69 108 LEU A C 1
ATOM 877 O O . LEU A 1 108 ? -15.917 8.085 22.352 1.00 91.69 108 LEU A O 1
ATOM 881 N N . VAL A 1 109 ? -16.869 6.120 21.820 1.00 90.94 109 VAL A N 1
ATOM 882 C CA . VAL A 1 109 ? -16.750 6.255 20.362 1.00 90.94 109 VAL A CA 1
ATOM 883 C C . VAL A 1 109 ? -18.100 5.955 19.716 1.00 90.94 109 VAL A C 1
ATOM 885 O O . VAL A 1 109 ? -18.552 4.820 19.743 1.00 90.94 109 VAL A O 1
ATOM 888 N N . LEU A 1 110 ? -18.762 6.968 19.141 1.00 86.69 110 LEU A N 1
ATOM 889 C CA . LEU A 1 110 ? -20.085 6.850 18.491 1.00 86.69 110 LEU A CA 1
ATOM 890 C C . LEU A 1 110 ? -21.132 6.051 19.302 1.00 86.69 110 LEU A C 1
ATOM 892 O O . LEU A 1 110 ? -21.860 5.231 18.749 1.00 86.69 110 LEU A O 1
ATOM 896 N N . GLY A 1 111 ? -21.203 6.273 20.618 1.00 87.88 111 GLY A N 1
ATOM 897 C CA . GLY A 1 111 ? -22.136 5.546 21.490 1.00 87.88 111 GLY A CA 1
ATOM 898 C C . GLY A 1 111 ? -21.684 4.130 21.865 1.00 87.88 111 GLY A C 1
ATOM 899 O O . GLY A 1 111 ? -22.481 3.353 22.380 1.00 87.88 111 GLY A O 1
ATOM 900 N N . GLN A 1 112 ? -20.416 3.788 21.632 1.00 91.31 112 GLN A N 1
ATOM 901 C CA . GLN A 1 112 ? -19.787 2.564 22.125 1.00 91.31 112 GLN A CA 1
ATO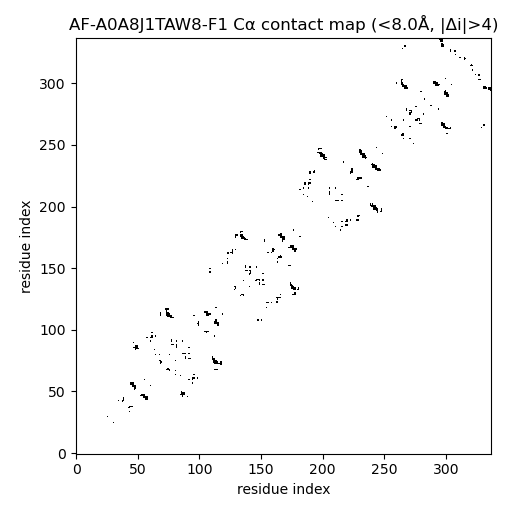M 902 C C . GLN A 1 112 ? -18.778 2.895 23.218 1.00 91.31 112 GLN A C 1
ATOM 904 O O . GLN A 1 112 ? -17.920 3.763 23.036 1.00 91.31 112 GLN A O 1
ATOM 909 N N . LEU A 1 113 ? -18.881 2.198 24.343 1.00 93.38 113 LEU A N 1
ATOM 910 C CA . LEU A 1 113 ? -17.914 2.251 25.427 1.00 93.38 113 LEU A CA 1
ATOM 911 C C . LEU A 1 113 ? -16.840 1.194 25.170 1.00 93.38 113 LEU A C 1
ATOM 913 O O . LEU A 1 113 ? -17.157 0.019 24.997 1.00 93.38 113 LEU A O 1
ATOM 917 N N . ILE A 1 114 ? -15.584 1.629 25.114 1.00 94.56 114 ILE A N 1
ATOM 918 C CA . ILE A 1 114 ? -14.429 0.792 24.795 1.00 94.56 114 ILE A CA 1
ATOM 919 C C . ILE A 1 114 ? -13.404 0.920 25.920 1.00 94.56 114 ILE A C 1
ATOM 921 O O . ILE A 1 114 ? -12.986 2.026 26.268 1.00 94.56 114 ILE A O 1
ATOM 925 N N . GLU A 1 115 ? -12.984 -0.212 26.471 1.00 94.50 115 GLU A N 1
ATOM 926 C CA . GLU A 1 115 ? -11.904 -0.319 27.444 1.00 94.50 115 GLU A CA 1
ATOM 927 C C . GLU A 1 115 ? -10.545 -0.446 26.744 1.00 94.50 115 GLU A C 1
ATOM 929 O O . GLU A 1 115 ? -10.416 -0.966 25.635 1.00 94.50 115 GLU A O 1
ATOM 934 N N . ARG A 1 116 ? -9.487 -0.001 27.420 1.00 92.06 116 ARG A N 1
ATOM 935 C CA . ARG A 1 116 ? -8.106 -0.156 26.960 1.00 92.06 116 ARG A CA 1
ATOM 936 C C . ARG A 1 116 ? -7.715 -1.612 26.674 1.00 92.06 116 ARG A C 1
ATOM 938 O O . ARG A 1 116 ? -6.978 -1.835 25.724 1.00 92.06 116 ARG A O 1
ATOM 945 N N . SER A 1 117 ? -8.214 -2.572 27.452 1.00 91.94 117 SER A N 1
ATOM 946 C CA . SER A 1 117 ? -7.971 -4.011 27.254 1.00 91.94 117 SER A CA 1
ATOM 947 C C . SER A 1 117 ? -8.361 -4.468 25.839 1.00 91.94 117 SER A C 1
ATOM 949 O O . SER A 1 117 ? -7.580 -5.139 25.167 1.00 91.94 117 SER A O 1
ATOM 951 N N . TYR A 1 118 ? -9.519 -4.013 25.352 1.00 93.56 118 TYR A N 1
ATOM 952 C CA . TYR A 1 118 ? -9.989 -4.257 23.990 1.00 93.56 118 TYR A CA 1
ATOM 953 C C . TYR A 1 118 ? -9.075 -3.603 22.950 1.00 93.56 118 TYR A C 1
ATOM 955 O O . TYR A 1 118 ? -8.776 -4.208 21.927 1.00 93.56 118 TYR A O 1
ATOM 963 N N . VAL A 1 119 ? -8.608 -2.373 23.199 1.00 93.31 119 VAL A N 1
ATOM 964 C CA . VAL A 1 119 ? -7.678 -1.682 22.288 1.00 93.31 119 VAL A CA 1
ATOM 965 C C . VAL A 1 119 ? -6.343 -2.416 22.198 1.00 93.31 119 VAL A C 1
ATOM 967 O O . VAL A 1 119 ? -5.804 -2.547 21.104 1.00 93.31 119 VAL A O 1
ATOM 970 N N . ASP A 1 120 ? -5.819 -2.903 23.321 1.00 92.50 120 ASP A N 1
ATOM 971 C CA . ASP A 1 120 ? -4.558 -3.641 23.350 1.00 92.50 120 ASP A CA 1
ATOM 972 C C . ASP A 1 120 ? -4.690 -4.972 22.573 1.00 92.50 120 ASP A C 1
ATOM 974 O O . ASP A 1 120 ? -3.850 -5.256 21.721 1.00 92.50 120 ASP A O 1
ATOM 978 N N . GLY A 1 121 ? -5.792 -5.717 22.745 1.00 93.81 121 GLY A N 1
ATOM 979 C CA . GLY A 1 121 ? -6.080 -6.913 21.934 1.00 93.81 121 GLY A CA 1
ATOM 980 C C . GLY A 1 121 ? -6.294 -6.603 20.445 1.00 93.81 121 GLY A C 1
ATOM 981 O O . GLY A 1 121 ? -5.740 -7.271 19.576 1.00 93.81 121 GLY A O 1
ATOM 982 N N . LEU A 1 122 ? -7.016 -5.523 20.133 1.00 94.19 122 LEU A N 1
ATOM 983 C CA . LEU A 1 122 ? -7.201 -5.040 18.763 1.00 94.19 122 LEU A CA 1
ATOM 984 C C . LEU A 1 122 ? -5.858 -4.718 18.092 1.00 94.19 122 LEU A C 1
ATOM 986 O O . LEU A 1 122 ? -5.673 -4.995 16.910 1.00 94.19 122 LEU A O 1
ATOM 990 N N . VAL A 1 123 ? -4.919 -4.117 18.825 1.00 94.50 123 VAL A N 1
ATOM 991 C CA . VAL A 1 123 ? -3.577 -3.804 18.320 1.00 94.50 123 VAL A CA 1
ATOM 992 C C . VAL A 1 123 ? -2.802 -5.077 17.980 1.00 94.50 123 VAL A C 1
ATOM 994 O O . VAL A 1 123 ? -2.176 -5.119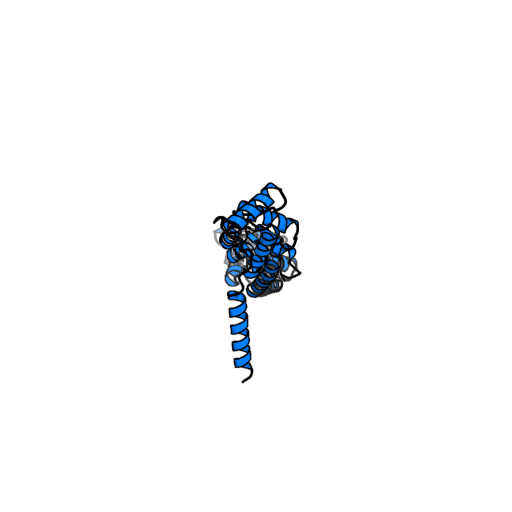 16.919 1.00 94.50 123 VAL A O 1
ATOM 997 N N . GLU A 1 124 ? -2.873 -6.108 18.824 1.00 94.50 124 GLU A N 1
ATOM 998 C CA . GLU A 1 124 ? -2.258 -7.413 18.551 1.00 94.50 124 GLU A CA 1
ATOM 999 C C . GLU A 1 124 ? -2.854 -8.058 17.290 1.00 94.50 124 GLU A C 1
ATOM 1001 O O . GLU A 1 124 ? -2.112 -8.420 16.376 1.00 94.50 124 GLU A O 1
ATOM 1006 N N . GLU A 1 125 ? -4.184 -8.086 17.162 1.00 94.44 125 GLU A N 1
ATOM 1007 C CA . GLU A 1 125 ? -4.862 -8.621 15.973 1.00 94.44 125 GLU A CA 1
ATOM 1008 C C . GLU A 1 125 ? -4.506 -7.847 14.692 1.00 94.44 125 GLU A C 1
ATOM 1010 O O . GLU A 1 125 ? -4.298 -8.432 13.623 1.00 94.44 125 GLU A O 1
ATOM 1015 N N . ILE A 1 126 ? -4.417 -6.514 14.777 1.00 94.38 126 ILE A N 1
ATOM 1016 C CA . ILE A 1 126 ? -3.970 -5.672 13.660 1.00 94.38 126 ILE A CA 1
ATOM 1017 C C . ILE A 1 126 ? -2.531 -6.016 13.276 1.00 94.38 126 ILE A C 1
ATOM 1019 O O . ILE A 1 126 ? -2.232 -6.089 12.081 1.00 94.38 126 ILE A O 1
ATOM 1023 N N . ASN A 1 127 ? -1.648 -6.220 14.255 1.00 94.56 127 ASN A N 1
ATOM 1024 C CA . ASN A 1 127 ? -0.250 -6.546 14.005 1.00 94.56 127 ASN A CA 1
ATOM 1025 C C . ASN A 1 127 ? -0.095 -7.918 13.335 1.00 94.56 127 ASN A C 1
ATOM 1027 O O . ASN A 1 127 ? 0.595 -8.032 12.319 1.00 94.56 127 ASN A O 1
ATOM 1031 N N . ASP A 1 128 ? -0.795 -8.938 13.829 1.00 94.38 128 ASP A N 1
ATOM 1032 C CA . ASP A 1 128 ? -0.786 -10.279 13.239 1.00 94.38 128 ASP A CA 1
ATOM 1033 C C . ASP A 1 128 ? -1.282 -10.251 11.792 1.00 94.38 128 ASP A C 1
ATOM 1035 O O . ASP A 1 128 ? -0.635 -10.775 10.878 1.00 94.38 128 ASP A O 1
ATOM 1039 N N . LYS A 1 129 ? -2.388 -9.542 11.546 1.00 93.25 129 LYS A N 1
ATOM 1040 C CA . LYS A 1 129 ? -2.944 -9.399 10.199 1.00 93.25 129 LYS A CA 1
ATOM 1041 C C . LYS A 1 129 ? -2.028 -8.609 9.269 1.00 93.25 129 LYS A C 1
ATOM 1043 O O . LYS A 1 129 ? -1.915 -8.933 8.082 1.00 93.25 129 LYS A O 1
ATOM 1048 N N . LEU A 1 130 ? -1.357 -7.583 9.788 1.00 93.56 130 LEU A N 1
ATOM 1049 C CA . LEU A 1 130 ? -0.348 -6.825 9.056 1.00 93.56 130 LEU A CA 1
ATOM 1050 C C . LEU A 1 130 ? 0.844 -7.717 8.678 1.00 93.56 130 LEU A C 1
ATOM 1052 O O . LEU A 1 130 ? 1.343 -7.611 7.558 1.00 93.56 130 LEU A O 1
ATOM 1056 N N . HIS A 1 131 ? 1.286 -8.616 9.557 1.00 91.31 131 HIS A N 1
ATOM 1057 C CA . HIS A 1 131 ? 2.353 -9.567 9.249 1.00 91.31 131 HIS A CA 1
ATOM 1058 C C . HIS A 1 131 ? 1.934 -10.638 8.238 1.00 91.31 131 HIS A C 1
ATOM 1060 O O . HIS A 1 131 ? 2.739 -11.002 7.376 1.00 91.31 131 HIS A O 1
ATOM 1066 N N . GLU A 1 132 ? 0.688 -11.109 8.300 1.00 90.12 132 GLU A N 1
ATOM 1067 C CA . GLU A 1 132 ? 0.143 -12.092 7.361 1.00 90.12 132 GLU A CA 1
ATOM 1068 C C . GLU A 1 132 ? 0.031 -11.521 5.938 1.00 90.12 132 GLU A C 1
ATOM 1070 O O . GLU A 1 132 ? 0.485 -12.123 4.962 1.00 90.12 132 GLU A O 1
ATOM 1075 N N . THR A 1 133 ? -0.551 -10.328 5.814 1.00 89.06 133 THR A N 1
ATOM 1076 C CA . THR A 1 133 ? -0.854 -9.697 4.518 1.00 89.06 133 THR A CA 1
ATOM 1077 C C . THR A 1 133 ? 0.298 -8.843 3.982 1.00 89.06 133 THR A C 1
ATOM 1079 O O . THR A 1 133 ? 0.441 -8.649 2.771 1.00 89.06 133 THR A O 1
ATOM 1082 N N . GLY A 1 134 ? 1.144 -8.328 4.874 1.00 87.88 134 GLY A N 1
ATOM 1083 C CA . GLY A 1 134 ? 2.245 -7.408 4.601 1.00 87.88 134 GLY A CA 1
ATOM 1084 C C . GLY A 1 134 ? 1.830 -5.940 4.438 1.00 87.88 134 GLY A C 1
ATOM 1085 O O . GLY A 1 134 ? 2.678 -5.062 4.628 1.00 87.88 134 GLY A O 1
ATOM 1086 N N . GLN A 1 135 ? 0.559 -5.678 4.120 1.00 89.81 135 GLN A N 1
ATOM 1087 C CA . GLN A 1 135 ? -0.039 -4.350 3.995 1.00 89.81 135 GLN A CA 1
ATOM 1088 C C . GLN A 1 135 ? -1.483 -4.366 4.501 1.00 89.81 135 GLN A C 1
ATOM 1090 O O . GLN A 1 135 ? -2.220 -5.306 4.214 1.00 89.81 135 GLN A O 1
ATOM 1095 N N . ILE A 1 136 ? -1.915 -3.300 5.169 1.00 91.94 136 ILE A N 1
ATOM 1096 C CA . ILE A 1 136 ? -3.316 -3.137 5.568 1.00 91.94 136 ILE A CA 1
ATOM 1097 C C . ILE A 1 136 ? -3.733 -1.672 5.495 1.00 91.94 136 ILE A C 1
ATOM 1099 O O . ILE A 1 136 ? -2.927 -0.762 5.710 1.00 91.94 136 ILE A O 1
ATOM 1103 N N . THR A 1 137 ? -4.999 -1.433 5.162 1.00 91.94 137 THR A N 1
ATOM 1104 C CA . THR A 1 137 ? -5.565 -0.083 5.084 1.00 91.94 137 THR A CA 1
ATOM 1105 C C . THR A 1 137 ? -6.543 0.192 6.221 1.00 91.94 137 THR A C 1
ATOM 1107 O O . THR A 1 137 ? -7.287 -0.686 6.655 1.00 91.94 137 THR A O 1
ATOM 1110 N N . VAL A 1 138 ? -6.630 1.450 6.660 1.00 92.12 138 VAL A N 1
ATOM 1111 C CA . VAL A 1 138 ? -7.617 1.882 7.667 1.00 92.12 138 VAL A CA 1
ATOM 1112 C C . VAL A 1 138 ? -9.050 1.612 7.194 1.00 92.12 138 VAL A C 1
ATOM 1114 O O . VAL A 1 138 ? -9.918 1.275 7.995 1.00 92.12 138 VAL A O 1
ATOM 1117 N N . ALA A 1 139 ? -9.313 1.701 5.889 1.00 91.50 139 ALA A N 1
ATOM 1118 C CA . ALA A 1 139 ? -10.617 1.373 5.321 1.00 91.50 139 ALA A CA 1
ATOM 1119 C C . ALA A 1 139 ? -10.983 -0.115 5.489 1.00 91.50 139 ALA A C 1
ATOM 1121 O O . ALA A 1 139 ? -12.138 -0.431 5.773 1.00 91.50 139 ALA A O 1
ATOM 1122 N N . GLU A 1 140 ? -10.021 -1.029 5.337 1.00 92.19 140 GLU A N 1
ATOM 1123 C CA . GLU A 1 140 ? -10.223 -2.460 5.605 1.00 92.19 140 GLU A CA 1
ATOM 1124 C C . GLU A 1 140 ? -10.433 -2.716 7.097 1.00 92.19 140 GLU A C 1
ATOM 1126 O O . GLU A 1 140 ? -11.359 -3.439 7.456 1.00 92.19 140 GLU A O 1
ATOM 1131 N N . LEU A 1 141 ? -9.645 -2.063 7.958 1.00 93.19 141 LEU A N 1
ATOM 1132 C CA . LEU A 1 141 ? -9.809 -2.124 9.414 1.00 93.19 141 LEU A CA 1
ATOM 1133 C C . LEU A 1 141 ? -11.199 -1.637 9.854 1.00 93.19 141 LEU A C 1
ATOM 1135 O O . LEU A 1 141 ? -11.838 -2.265 10.691 1.00 93.19 141 LEU A O 1
ATOM 1139 N N . THR A 1 142 ? -11.696 -0.561 9.241 1.00 93.25 142 THR A N 1
ATOM 1140 C CA . THR A 1 142 ? -13.017 0.025 9.535 1.00 93.25 142 THR A CA 1
ATOM 1141 C C . THR A 1 142 ? -14.130 -0.976 9.234 1.00 93.25 142 THR A C 1
ATOM 1143 O O . THR A 1 142 ? -15.043 -1.142 10.033 1.00 93.25 142 THR A O 1
ATOM 1146 N N . LYS A 1 143 ? -14.040 -1.685 8.100 1.00 93.25 143 LYS A N 1
ATOM 1147 C CA . LYS A 1 143 ? -15.007 -2.728 7.720 1.00 93.25 143 LYS A CA 1
ATOM 1148 C C . LYS A 1 143 ? -14.908 -3.978 8.587 1.00 93.25 143 LYS A C 1
ATOM 1150 O O . LYS A 1 143 ? -15.917 -4.632 8.806 1.00 93.25 143 LYS A O 1
ATOM 1155 N N . LEU A 1 144 ? -13.697 -4.336 9.007 1.00 92.81 144 LEU A N 1
ATOM 1156 C CA . LEU A 1 144 ? -13.447 -5.554 9.769 1.00 92.81 144 LEU A CA 1
ATOM 1157 C C . LEU A 1 144 ? -13.926 -5.432 11.216 1.00 92.81 144 LEU A C 1
ATOM 1159 O O . LEU A 1 144 ? -14.553 -6.353 11.723 1.00 92.81 144 LEU A O 1
ATOM 1163 N N . TYR A 1 145 ? -13.631 -4.302 11.857 1.00 90.88 145 TYR A N 1
ATOM 1164 C CA . TYR A 1 145 ? -13.905 -4.097 13.279 1.00 90.88 145 TYR A CA 1
ATOM 1165 C C . TYR A 1 145 ? -15.165 -3.270 13.546 1.00 90.88 145 TYR A C 1
ATOM 1167 O O . TYR A 1 145 ? -15.520 -3.079 14.707 1.00 90.88 145 TYR A O 1
ATOM 1175 N N . ASP A 1 146 ? -15.836 -2.773 12.502 1.00 91.44 146 ASP A N 1
ATOM 1176 C CA . ASP A 1 146 ? -17.000 -1.882 12.603 1.00 91.44 146 ASP A CA 1
ATOM 1177 C C . ASP A 1 146 ? -16.738 -0.703 13.557 1.00 91.44 146 ASP A C 1
ATOM 1179 O O . ASP A 1 146 ? -17.481 -0.430 14.499 1.00 91.44 146 ASP A O 1
ATOM 1183 N N . LEU A 1 147 ? -15.585 -0.055 13.371 1.00 91.81 147 LEU A N 1
ATOM 1184 C CA . LEU A 1 147 ? -15.129 1.078 14.173 1.00 91.81 147 LEU A CA 1
ATOM 1185 C C . LEU A 1 147 ? -14.793 2.260 13.264 1.00 91.81 147 LEU A C 1
ATOM 1187 O O . LEU A 1 147 ? -14.313 2.048 12.150 1.00 91.81 147 LEU A O 1
ATOM 1191 N N . PRO A 1 148 ? -14.983 3.512 13.718 1.00 92.12 148 PRO A N 1
ATOM 1192 C CA . PRO A 1 148 ? -14.710 4.683 12.895 1.00 92.12 148 PRO A CA 1
ATOM 1193 C C . PRO A 1 148 ? -13.258 4.754 12.431 1.00 92.12 148 PRO A C 1
ATOM 1195 O O . PRO A 1 148 ? -12.326 4.546 13.209 1.00 92.12 148 PRO A O 1
ATOM 1198 N N . ALA A 1 149 ? -13.065 5.162 11.176 1.00 91.00 149 ALA A N 1
ATOM 1199 C CA . ALA A 1 149 ? -11.737 5.326 10.594 1.00 91.00 149 ALA A CA 1
ATOM 1200 C C . ALA A 1 149 ? -10.857 6.311 11.384 1.00 91.00 149 ALA A C 1
ATOM 1202 O O . ALA A 1 149 ? -9.646 6.118 11.454 1.00 91.00 149 ALA A O 1
ATOM 1203 N N . THR A 1 150 ? -11.443 7.349 11.993 1.00 91.81 150 THR A N 1
ATOM 1204 C CA . THR A 1 150 ? -10.724 8.320 12.836 1.00 91.81 150 THR A CA 1
ATOM 1205 C C . THR A 1 150 ? -10.138 7.654 14.076 1.00 91.81 150 THR A C 1
ATOM 1207 O O . THR A 1 150 ? -8.938 7.757 14.306 1.00 91.81 150 THR A O 1
ATOM 1210 N N . PHE A 1 151 ? -10.956 6.891 14.803 1.00 92.19 151 PHE A N 1
ATOM 1211 C CA . PHE A 1 151 ? -10.529 6.145 15.984 1.00 92.19 151 PHE A CA 1
ATOM 1212 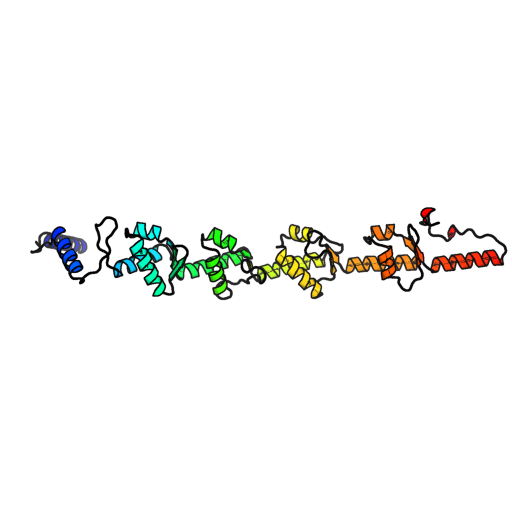C C . PHE A 1 151 ? -9.433 5.130 15.644 1.00 92.19 151 PHE A C 1
ATOM 1214 O O . PHE A 1 151 ? -8.392 5.098 16.291 1.00 92.19 151 PHE A O 1
ATOM 1221 N N . LEU A 1 152 ? -9.628 4.342 14.584 1.00 92.75 152 LEU A N 1
ATOM 1222 C CA . LEU A 1 152 ? -8.633 3.361 14.150 1.00 92.75 152 LEU A CA 1
ATOM 1223 C C . LEU A 1 152 ? -7.328 4.022 13.692 1.00 92.75 152 LEU A C 1
ATOM 1225 O O . LEU A 1 152 ? -6.255 3.500 13.975 1.00 92.75 152 LEU A O 1
ATOM 1229 N N . SER A 1 153 ? -7.402 5.174 13.020 1.00 91.50 153 SER A N 1
ATOM 1230 C CA . SER A 1 153 ? -6.206 5.926 12.617 1.00 91.50 153 SER A CA 1
ATOM 1231 C C . SER A 1 153 ? -5.413 6.414 13.828 1.00 91.50 153 SER A C 1
ATOM 1233 O O . SER A 1 153 ? -4.191 6.296 13.833 1.00 91.50 153 SER A O 1
ATOM 1235 N N . GLU A 1 154 ? -6.096 6.928 14.855 1.00 91.19 154 GLU A N 1
ATOM 1236 C CA . GLU A 1 154 ? -5.471 7.360 16.110 1.00 91.19 154 GLU A CA 1
ATOM 1237 C C . GLU A 1 154 ? -4.814 6.184 16.841 1.00 91.19 154 GLU A C 1
ATOM 1239 O O . GLU A 1 154 ? -3.639 6.264 17.191 1.00 91.19 154 GLU A O 1
ATOM 1244 N N . VAL A 1 155 ? -5.530 5.063 16.998 1.00 91.50 155 VAL A N 1
ATOM 1245 C CA . VAL A 1 155 ? -4.992 3.846 17.631 1.00 91.50 155 VAL A CA 1
ATOM 1246 C C . VAL A 1 155 ? -3.762 3.342 16.881 1.00 91.50 155 VAL A C 1
ATOM 1248 O O . VAL A 1 155 ? -2.718 3.113 17.485 1.00 91.50 155 VAL A O 1
ATOM 1251 N N . VAL A 1 156 ? -3.839 3.219 15.556 1.00 92.00 156 VAL A N 1
ATOM 1252 C CA . VAL A 1 156 ? -2.697 2.793 14.742 1.00 92.00 156 VAL A CA 1
ATOM 1253 C C . VAL A 1 156 ? -1.512 3.741 14.938 1.00 92.00 156 VAL A C 1
ATOM 1255 O O . VAL A 1 156 ? -0.397 3.286 15.185 1.00 92.00 156 VAL A O 1
ATOM 1258 N N . GLN A 1 157 ? -1.733 5.055 14.870 1.00 90.19 157 GLN A N 1
ATOM 1259 C CA . GLN A 1 157 ? -0.670 6.049 15.006 1.00 90.19 157 GLN A CA 1
ATOM 1260 C C . GLN A 1 157 ? -0.002 6.020 16.392 1.00 90.19 157 GLN A C 1
ATOM 1262 O O . GLN A 1 157 ? 1.215 6.182 16.481 1.00 90.19 157 GLN A O 1
ATOM 1267 N N . ASP A 1 158 ? -0.771 5.784 17.455 1.00 90.69 158 ASP A N 1
ATOM 1268 C CA . ASP A 1 158 ? -0.275 5.739 18.834 1.00 90.69 158 ASP A CA 1
ATOM 1269 C C . ASP A 1 158 ? 0.569 4.485 19.137 1.00 90.69 158 ASP A C 1
ATOM 1271 O O . ASP A 1 158 ? 1.479 4.534 19.986 1.00 90.69 158 ASP A O 1
ATOM 1275 N N . TYR A 1 159 ? 0.262 3.375 18.454 1.00 89.94 159 TYR A N 1
ATOM 1276 C CA . TYR A 1 159 ? 0.822 2.044 18.710 1.00 89.94 159 TYR A CA 1
ATOM 1277 C C . TYR A 1 159 ? 1.838 1.559 17.663 1.00 89.94 159 TYR A C 1
ATOM 1279 O O . TYR A 1 159 ? 2.524 0.559 17.905 1.00 89.94 159 TYR A O 1
ATOM 1287 N N . ILE A 1 160 ? 2.011 2.271 16.546 1.00 89.31 160 ILE A N 1
ATOM 1288 C CA . ILE A 1 160 ? 3.115 2.021 15.609 1.00 89.31 160 ILE A CA 1
ATOM 1289 C C . ILE A 1 160 ? 4.467 2.117 16.321 1.00 89.31 160 ILE A C 1
ATOM 1291 O O . ILE A 1 160 ? 4.765 3.087 17.018 1.00 89.31 160 ILE A O 1
ATOM 1295 N N . GLY A 1 161 ? 5.296 1.088 16.135 1.00 84.25 161 GLY A N 1
ATOM 1296 C CA . GLY A 1 161 ? 6.620 0.971 16.748 1.00 84.25 161 GLY A CA 1
ATOM 1297 C C . GLY A 1 161 ? 6.611 0.593 18.233 1.00 84.25 161 GLY A C 1
ATOM 1298 O O . GLY A 1 161 ? 7.679 0.534 18.838 1.00 84.25 161 GLY A O 1
ATOM 1299 N N . LYS A 1 162 ? 5.434 0.354 18.829 1.00 88.38 162 LYS A N 1
ATOM 1300 C CA . LYS A 1 162 ? 5.290 -0.184 20.193 1.00 88.38 162 LYS A CA 1
ATOM 1301 C C . LYS A 1 162 ? 4.659 -1.572 20.185 1.00 88.38 162 LYS A C 1
ATOM 1303 O O . LYS A 1 162 ? 5.214 -2.481 20.784 1.00 88.38 162 LYS A O 1
ATOM 1308 N N . GLY A 1 163 ? 3.499 -1.693 19.537 1.00 85.12 163 GLY A N 1
ATOM 1309 C CA . GLY A 1 163 ? 2.755 -2.948 19.386 1.00 85.12 163 GLY A CA 1
ATOM 1310 C C . GLY A 1 163 ? 2.470 -3.316 17.929 1.00 85.12 163 GLY A C 1
ATOM 1311 O O . GLY A 1 163 ? 2.216 -4.477 17.642 1.00 85.12 163 GLY A O 1
ATOM 1312 N N . ILE A 1 164 ? 2.546 -2.348 17.006 1.00 90.19 164 ILE A N 1
ATOM 1313 C CA . ILE A 1 164 ? 2.406 -2.585 15.565 1.00 90.19 164 ILE A CA 1
ATOM 1314 C C . ILE A 1 164 ? 3.768 -2.405 14.896 1.00 90.19 164 ILE A C 1
ATOM 1316 O O . ILE A 1 164 ? 4.277 -1.281 14.804 1.00 90.19 164 ILE A O 1
ATOM 1320 N N . ASP A 1 165 ? 4.320 -3.491 14.363 1.00 88.94 165 ASP A N 1
ATOM 1321 C CA . ASP A 1 165 ? 5.586 -3.522 13.625 1.00 88.94 165 ASP A CA 1
ATOM 1322 C C . ASP A 1 165 ? 5.378 -3.125 12.152 1.00 88.94 165 ASP A C 1
ATOM 1324 O O . ASP A 1 165 ? 5.675 -3.850 11.196 1.00 88.94 165 ASP A O 1
ATOM 1328 N N . GLY A 1 166 ? 4.843 -1.917 11.968 1.00 88.00 166 GLY A N 1
ATOM 1329 C CA . GLY A 1 166 ? 4.508 -1.334 10.674 1.00 88.00 166 GLY A CA 1
ATOM 1330 C C . GLY A 1 166 ? 5.040 0.082 10.494 1.00 88.00 166 GLY A C 1
ATOM 1331 O O . GLY A 1 166 ? 5.389 0.778 11.446 1.00 88.00 166 GLY A O 1
ATOM 1332 N N . ARG A 1 167 ? 5.077 0.536 9.242 1.00 86.00 167 ARG A N 1
ATOM 1333 C CA . ARG A 1 167 ? 5.331 1.928 8.860 1.00 86.00 167 ARG A CA 1
ATOM 1334 C C . ARG A 1 167 ? 4.128 2.485 8.116 1.00 86.00 167 ARG A C 1
ATOM 1336 O O . ARG A 1 167 ? 3.559 1.806 7.263 1.00 86.00 167 ARG A O 1
ATOM 1343 N N . LEU A 1 168 ? 3.774 3.729 8.425 1.00 84.12 168 LEU A N 1
ATOM 1344 C CA . LEU A 1 168 ? 2.772 4.475 7.667 1.00 84.12 168 LEU A CA 1
ATOM 1345 C C . LEU A 1 168 ? 3.371 4.975 6.361 1.00 84.12 16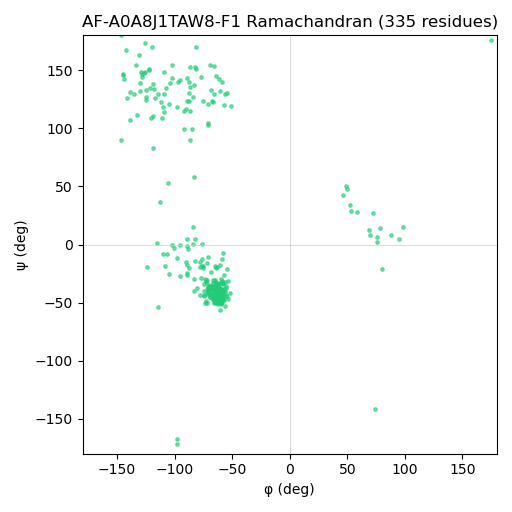8 LEU A C 1
ATOM 1347 O O . LEU A 1 168 ? 4.526 5.400 6.320 1.00 84.12 168 LEU A O 1
ATOM 1351 N N . ASP A 1 169 ? 2.556 4.981 5.314 1.00 79.50 169 ASP A N 1
ATOM 1352 C CA . ASP A 1 169 ? 2.884 5.706 4.094 1.00 79.50 169 ASP A CA 1
ATOM 1353 C C . ASP A 1 169 ? 2.878 7.219 4.374 1.00 79.50 169 ASP A C 1
ATOM 1355 O O . ASP A 1 169 ? 1.863 7.784 4.796 1.00 79.50 169 ASP A O 1
ATOM 1359 N N . GLU A 1 170 ? 3.998 7.897 4.112 1.00 71.81 170 GLU A N 1
ATOM 1360 C CA . GLU A 1 170 ? 4.121 9.352 4.267 1.00 71.81 170 GLU A CA 1
ATOM 1361 C C . GLU A 1 170 ? 3.110 10.113 3.395 1.00 71.81 170 GLU A C 1
ATOM 1363 O O . GLU A 1 170 ? 2.623 11.175 3.787 1.00 71.81 170 GLU A O 1
ATOM 1368 N N . ALA A 1 171 ? 2.758 9.559 2.230 1.00 69.06 171 ALA A N 1
ATOM 1369 C CA . ALA A 1 171 ? 1.800 10.157 1.309 1.00 69.06 171 ALA A CA 1
ATOM 1370 C C . ALA A 1 171 ? 0.346 9.766 1.620 1.00 69.06 171 ALA A C 1
ATOM 1372 O O . ALA A 1 171 ? -0.582 10.451 1.183 1.00 69.06 171 ALA A O 1
ATOM 1373 N N . ASN A 1 172 ? 0.123 8.667 2.349 1.00 76.12 172 ASN A N 1
ATOM 1374 C CA . ASN A 1 172 ? -1.209 8.197 2.712 1.00 76.12 172 ASN A CA 1
ATOM 1375 C C . ASN A 1 172 ? -1.218 7.531 4.092 1.00 76.12 172 ASN A C 1
ATOM 1377 O O . ASN A 1 172 ? -1.128 6.311 4.212 1.00 76.12 172 ASN A O 1
ATOM 1381 N N . ARG A 1 173 ? -1.463 8.330 5.133 1.00 75.31 173 ARG A N 1
ATOM 1382 C CA . ARG A 1 173 ? -1.554 7.854 6.524 1.00 75.31 173 ARG A CA 1
ATOM 1383 C C . ARG A 1 173 ? -2.628 6.781 6.767 1.00 75.31 173 ARG A C 1
ATOM 1385 O O . ARG A 1 173 ? -2.691 6.234 7.856 1.00 75.31 173 ARG A O 1
ATOM 1392 N N . GLY A 1 174 ? -3.470 6.476 5.778 1.00 81.44 174 GLY A N 1
ATOM 1393 C CA . GLY A 1 174 ? -4.425 5.374 5.831 1.00 81.44 174 GLY A CA 1
ATOM 1394 C C . GLY A 1 174 ? -3.861 4.003 5.442 1.00 81.44 174 GLY A C 1
ATOM 1395 O O . GLY A 1 174 ? -4.641 3.053 5.417 1.00 81.44 174 GLY A O 1
ATOM 1396 N N . VAL A 1 175 ? -2.574 3.876 5.094 1.00 86.88 175 VAL A N 1
ATOM 1397 C CA . VAL A 1 175 ? -1.962 2.594 4.704 1.00 86.88 175 VAL A CA 1
ATOM 1398 C C . VAL A 1 175 ? -0.740 2.291 5.558 1.00 86.88 175 VAL A C 1
ATOM 1400 O O . VAL A 1 175 ? 0.128 3.145 5.747 1.00 86.88 175 VAL A O 1
ATOM 1403 N N . ILE A 1 176 ? -0.687 1.057 6.052 1.00 90.06 176 ILE A N 1
ATOM 1404 C CA . ILE A 1 176 ? 0.372 0.542 6.912 1.00 90.06 176 ILE A CA 1
ATOM 1405 C C . ILE A 1 176 ? 1.048 -0.619 6.185 1.00 90.06 176 ILE A C 1
ATOM 1407 O O . ILE A 1 176 ? 0.374 -1.501 5.649 1.00 90.06 176 ILE A O 1
ATOM 1411 N N . PHE A 1 177 ? 2.377 -0.627 6.184 1.00 90.12 177 PHE A N 1
ATOM 1412 C CA . PHE A 1 177 ? 3.188 -1.663 5.551 1.00 90.12 177 PHE A CA 1
ATOM 1413 C C . PHE A 1 177 ? 4.237 -2.208 6.508 1.00 90.12 177 PHE A C 1
ATOM 1415 O O . PHE A 1 177 ? 4.798 -1.469 7.315 1.00 90.12 177 PHE A O 1
ATOM 1422 N N . THR A 1 178 ? 4.577 -3.482 6.355 1.00 91.62 178 THR A N 1
ATOM 1423 C CA . THR A 1 178 ? 5.758 -4.052 7.015 1.00 91.62 178 THR A CA 1
ATOM 1424 C C . THR A 1 178 ? 7.034 -3.736 6.232 1.00 91.62 178 THR A C 1
ATOM 1426 O O . THR A 1 178 ? 7.039 -3.655 4.999 1.00 91.62 178 THR A O 1
ATOM 1429 N N . GLU A 1 179 ? 8.165 -3.635 6.931 1.00 88.06 179 GLU A N 1
ATOM 1430 C CA . GLU A 1 179 ? 9.471 -3.460 6.277 1.00 88.06 179 GLU A CA 1
ATOM 1431 C C . GLU A 1 179 ? 9.806 -4.656 5.365 1.00 88.06 179 GLU A C 1
ATOM 1433 O O . GLU A 1 179 ? 10.375 -4.500 4.282 1.00 88.06 179 GLU A O 1
ATOM 1438 N N . SER A 1 180 ? 9.388 -5.864 5.757 1.00 89.88 180 SER A N 1
ATOM 1439 C CA . SER A 1 180 ? 9.570 -7.082 4.964 1.00 89.88 180 SER A CA 1
ATOM 1440 C C . SER A 1 180 ? 8.763 -7.048 3.658 1.00 89.88 180 SER A C 1
ATOM 1442 O O . SER A 1 180 ? 9.268 -7.481 2.615 1.00 89.88 180 SER A O 1
ATOM 1444 N N . PHE A 1 181 ? 7.553 -6.480 3.671 1.00 90.56 181 PHE A N 1
ATOM 1445 C CA . PHE A 1 181 ? 6.743 -6.262 2.474 1.00 90.56 181 PHE A CA 1
ATOM 1446 C C . PHE A 1 181 ? 7.424 -5.296 1.501 1.00 90.56 181 PHE A C 1
ATOM 1448 O O . PHE A 1 181 ? 7.548 -5.613 0.311 1.00 90.56 181 PHE A O 1
ATOM 1455 N N . VAL A 1 182 ? 7.944 -4.171 2.002 1.00 90.25 182 VAL A N 1
ATOM 1456 C CA . VAL A 1 182 ? 8.679 -3.181 1.197 1.00 90.25 182 VAL A CA 1
ATOM 1457 C C . VAL A 1 182 ? 9.964 -3.787 0.625 1.00 90.25 182 VAL A C 1
ATOM 1459 O O . VAL A 1 182 ? 10.208 -3.702 -0.582 1.00 90.25 182 VAL A O 1
ATOM 1462 N N . ALA A 1 183 ? 10.757 -4.487 1.439 1.00 91.00 183 ALA A N 1
ATOM 1463 C CA . ALA A 1 183 ? 11.973 -5.172 0.997 1.00 91.00 183 ALA A CA 1
ATOM 1464 C C . ALA A 1 183 ? 11.696 -6.249 -0.069 1.00 91.00 183 ALA A C 1
ATOM 1466 O O . ALA A 1 183 ? 12.465 -6.399 -1.030 1.00 91.00 183 ALA A O 1
ATOM 1467 N N . ARG A 1 184 ? 10.579 -6.978 0.049 1.00 91.06 184 ARG A N 1
ATOM 1468 C CA . ARG A 1 184 ? 10.144 -7.962 -0.953 1.00 91.06 184 ARG A CA 1
ATOM 1469 C C . ARG A 1 184 ? 9.767 -7.282 -2.269 1.00 91.06 184 ARG A C 1
ATOM 1471 O O . ARG A 1 184 ? 10.224 -7.727 -3.322 1.00 91.06 184 ARG A O 1
ATOM 1478 N N . HIS A 1 185 ? 9.003 -6.189 -2.223 1.00 91.56 185 HIS A N 1
ATOM 1479 C CA . HIS A 1 185 ? 8.665 -5.391 -3.408 1.00 91.56 185 HIS A CA 1
ATOM 1480 C C . HIS A 1 185 ? 9.920 -4.835 -4.080 1.00 91.56 185 HIS A C 1
ATOM 1482 O O . HIS A 1 185 ? 10.114 -5.016 -5.282 1.00 91.56 185 HIS A O 1
ATOM 1488 N N . ARG A 1 186 ? 10.840 -4.273 -3.294 1.00 93.94 186 ARG A N 1
ATOM 1489 C CA . ARG A 1 186 ? 12.138 -3.788 -3.770 1.00 93.94 186 ARG A CA 1
ATOM 1490 C C . ARG A 1 186 ? 12.956 -4.871 -4.452 1.00 93.94 186 ARG A C 1
ATOM 1492 O O . ARG A 1 186 ? 13.526 -4.635 -5.516 1.00 93.94 186 ARG A O 1
ATOM 1499 N N . SER A 1 187 ? 12.980 -6.071 -3.884 1.00 93.69 187 SER A N 1
ATOM 1500 C CA . SER A 1 187 ? 13.695 -7.210 -4.460 1.00 93.69 187 SER A CA 1
ATOM 1501 C C . SER A 1 187 ? 13.071 -7.682 -5.774 1.00 93.69 187 SER A C 1
ATOM 1503 O O . SER A 1 187 ? 13.812 -7.917 -6.729 1.00 93.69 187 SER A O 1
ATOM 1505 N N . LYS A 1 188 ? 11.733 -7.754 -5.856 1.00 94.31 188 LYS A N 1
ATOM 1506 C CA . LYS A 1 188 ? 11.000 -8.072 -7.094 1.00 94.31 188 LYS A CA 1
ATOM 1507 C C . LYS A 1 188 ? 11.301 -7.056 -8.199 1.00 94.31 188 LYS A C 1
ATOM 1509 O O . LYS A 1 188 ? 11.684 -7.454 -9.295 1.00 94.31 188 LYS A O 1
ATOM 1514 N N . ILE A 1 189 ? 11.189 -5.759 -7.895 1.00 94.62 189 ILE A N 1
ATOM 1515 C CA . ILE A 1 189 ? 11.460 -4.660 -8.837 1.00 94.62 189 ILE A CA 1
ATOM 1516 C C . ILE A 1 189 ? 12.910 -4.730 -9.318 1.00 94.62 189 ILE A C 1
ATOM 1518 O O . ILE A 1 189 ? 13.170 -4.763 -10.519 1.00 94.62 189 ILE A O 1
ATOM 1522 N N . ARG A 1 190 ? 13.860 -4.831 -8.382 1.00 94.50 190 ARG A N 1
ATOM 1523 C CA . ARG A 1 190 ? 15.286 -4.946 -8.696 1.00 94.50 190 ARG A CA 1
ATOM 1524 C C . ARG A 1 190 ? 15.569 -6.144 -9.597 1.00 94.50 190 ARG A C 1
ATOM 1526 O O . ARG A 1 190 ? 16.296 -5.992 -10.573 1.00 94.50 190 ARG A O 1
ATOM 1533 N N . GLY A 1 191 ? 15.023 -7.315 -9.274 1.00 94.12 191 GLY A N 1
ATOM 1534 C CA . GLY A 1 191 ? 15.214 -8.535 -10.058 1.00 94.12 191 GLY A CA 1
ATOM 1535 C C . GLY A 1 191 ? 14.645 -8.409 -11.468 1.00 94.12 191 GLY A C 1
ATOM 1536 O O . GLY A 1 191 ? 15.345 -8.703 -12.432 1.00 94.12 191 GLY A O 1
ATOM 1537 N N . ALA A 1 192 ? 13.419 -7.897 -11.590 1.00 94.06 192 ALA A N 1
ATOM 1538 C CA . ALA A 1 192 ? 12.758 -7.711 -12.875 1.00 94.06 192 ALA A CA 1
ATOM 1539 C C . ALA A 1 192 ? 13.547 -6.762 -13.783 1.00 94.06 192 ALA A C 1
ATOM 1541 O O . ALA A 1 192 ? 13.968 -7.159 -14.864 1.00 94.06 192 ALA A O 1
ATOM 1542 N N . PHE A 1 193 ? 13.821 -5.538 -13.328 1.00 94.00 193 PHE A N 1
ATOM 1543 C CA . PHE A 1 193 ? 14.467 -4.524 -14.166 1.00 94.00 193 PHE A CA 1
ATOM 1544 C C . PHE A 1 193 ? 15.966 -4.748 -14.377 1.00 94.00 193 PHE A C 1
ATOM 1546 O O . PHE A 1 193 ? 16.504 -4.241 -15.353 1.00 94.00 193 PHE A O 1
ATOM 1553 N N . SER A 1 194 ? 16.632 -5.559 -13.544 1.00 92.75 194 SER A N 1
ATOM 1554 C CA . SER A 1 194 ? 18.010 -5.989 -13.836 1.00 92.75 194 SER A CA 1
ATOM 1555 C C . SER A 1 194 ? 18.088 -6.938 -15.040 1.00 92.75 194 SER A C 1
ATOM 1557 O O . SER A 1 194 ? 19.144 -7.041 -15.654 1.00 92.75 194 SER A O 1
ATOM 1559 N N . ALA A 1 195 ? 17.000 -7.644 -15.372 1.00 91.62 195 ALA A N 1
ATOM 1560 C CA . ALA A 1 195 ? 16.952 -8.603 -16.479 1.00 91.62 195 ALA A CA 1
ATOM 1561 C C . ALA A 1 195 ? 16.356 -8.020 -17.774 1.00 91.62 195 ALA A C 1
ATOM 1563 O O . ALA A 1 195 ? 16.424 -8.647 -18.831 1.00 91.62 195 ALA A O 1
ATOM 1564 N N . VAL A 1 196 ? 15.747 -6.835 -17.708 1.00 92.94 196 VAL A N 1
ATOM 1565 C CA . VAL A 1 196 ? 15.117 -6.198 -18.866 1.00 92.94 196 VAL A CA 1
ATOM 1566 C C . VAL A 1 196 ? 16.195 -5.623 -19.787 1.00 92.94 196 VAL A C 1
ATOM 1568 O O . VAL A 1 196 ? 16.991 -4.783 -19.385 1.00 92.94 196 VAL A O 1
ATOM 1571 N N . THR A 1 197 ? 16.189 -6.048 -21.052 1.00 92.31 197 THR A N 1
ATOM 1572 C CA . THR A 1 197 ? 17.139 -5.600 -22.091 1.00 92.31 197 THR A CA 1
ATOM 1573 C C . THR A 1 197 ? 16.476 -4.827 -23.230 1.00 92.31 197 THR A C 1
ATOM 1575 O O . THR A 1 197 ? 17.146 -4.420 -24.175 1.00 92.31 197 THR A O 1
ATOM 1578 N N . LYS A 1 198 ? 15.158 -4.618 -23.158 1.00 92.00 198 LYS A N 1
ATOM 1579 C CA . LYS A 1 198 ? 14.362 -3.889 -24.154 1.00 92.00 198 LYS A CA 1
ATOM 1580 C C . LYS A 1 198 ? 13.422 -2.899 -23.462 1.00 92.00 198 LYS A C 1
ATOM 1582 O O . LYS A 1 198 ? 13.036 -3.160 -22.319 1.00 92.00 198 LYS A O 1
ATOM 1587 N N . PRO A 1 199 ? 13.009 -1.807 -24.133 1.00 92.44 199 PRO A N 1
ATOM 1588 C CA . PRO A 1 199 ? 12.006 -0.894 -23.603 1.00 92.44 199 PRO A CA 1
ATOM 1589 C C . PRO A 1 199 ? 10.763 -1.663 -23.156 1.00 92.44 199 PRO A C 1
ATOM 1591 O O . PRO A 1 199 ? 10.156 -2.381 -23.949 1.00 92.44 199 PRO A O 1
ATOM 1594 N N . THR A 1 200 ? 10.429 -1.564 -21.872 1.00 93.50 200 THR A N 1
ATOM 1595 C CA . THR A 1 200 ? 9.353 -2.357 -21.268 1.00 93.50 200 THR A CA 1
ATOM 1596 C C . THR A 1 200 ? 8.340 -1.440 -20.586 1.00 93.50 200 THR A C 1
ATOM 1598 O O . THR A 1 200 ? 8.738 -0.652 -19.720 1.00 93.50 200 THR A O 1
ATOM 1601 N N . PRO A 1 201 ? 7.042 -1.527 -20.944 1.00 93.12 201 PRO A N 1
ATOM 1602 C CA . PRO A 1 201 ? 5.990 -0.775 -20.269 1.00 93.12 201 PRO A CA 1
ATOM 1603 C C . PRO A 1 201 ? 5.916 -1.144 -18.787 1.00 93.12 201 PRO A C 1
ATOM 1605 O O . PRO A 1 201 ? 5.888 -2.327 -18.432 1.00 93.12 201 PRO A O 1
ATOM 1608 N N . LEU A 1 202 ? 5.864 -0.134 -17.919 1.00 92.94 202 LEU A N 1
ATOM 1609 C CA . LEU A 1 202 ? 5.857 -0.343 -16.471 1.00 92.94 202 LEU A CA 1
ATOM 1610 C C . LEU A 1 202 ? 4.604 -1.099 -16.019 1.00 92.94 202 LEU A C 1
ATOM 1612 O O . LEU A 1 202 ? 4.709 -2.010 -15.201 1.00 92.94 202 LEU A O 1
ATOM 1616 N N . MET A 1 203 ? 3.449 -0.798 -16.616 1.00 90.94 203 MET A N 1
ATOM 1617 C CA . MET A 1 203 ? 2.172 -1.411 -16.243 1.00 90.94 203 MET A CA 1
ATOM 1618 C C . MET A 1 203 ? 2.150 -2.929 -16.466 1.00 90.94 203 MET A C 1
ATOM 1620 O O . MET A 1 203 ? 1.613 -3.684 -15.658 1.00 90.94 203 MET A O 1
ATOM 1624 N N . THR A 1 204 ? 2.835 -3.410 -17.507 1.00 91.38 204 THR A N 1
ATOM 1625 C CA . THR A 1 204 ? 3.009 -4.848 -17.754 1.00 91.38 204 THR A CA 1
ATOM 1626 C C . THR A 1 204 ? 3.742 -5.532 -16.600 1.00 91.38 204 THR A C 1
ATOM 1628 O O . THR A 1 204 ? 3.392 -6.647 -16.215 1.00 91.38 204 THR A O 1
ATOM 1631 N N . VAL A 1 205 ? 4.755 -4.874 -16.030 1.00 91.94 205 VAL A N 1
ATOM 1632 C CA . VAL A 1 205 ? 5.540 -5.410 -14.909 1.00 91.94 205 VAL A CA 1
ATOM 1633 C C . VAL A 1 205 ? 4.738 -5.355 -13.611 1.00 91.94 205 VAL A C 1
ATOM 1635 O O . VAL A 1 205 ? 4.717 -6.344 -12.878 1.00 91.94 205 VAL A O 1
ATOM 1638 N N . ILE A 1 206 ? 4.051 -4.238 -13.358 1.00 91.69 206 ILE A N 1
ATOM 1639 C CA . ILE A 1 206 ? 3.186 -4.035 -12.187 1.00 91.69 206 ILE A CA 1
ATOM 1640 C C . ILE A 1 206 ? 2.121 -5.133 -12.122 1.00 91.69 206 ILE A C 1
ATOM 1642 O O . ILE A 1 206 ? 2.050 -5.853 -11.126 1.00 91.69 206 ILE A O 1
ATOM 1646 N N . ASN A 1 207 ? 1.373 -5.330 -13.211 1.00 91.44 207 ASN A N 1
ATOM 1647 C CA . ASN A 1 207 ? 0.304 -6.325 -13.282 1.00 91.44 207 ASN A CA 1
ATOM 1648 C C . ASN A 1 207 ? 0.837 -7.756 -13.150 1.00 91.44 207 ASN A C 1
ATOM 1650 O O . ASN A 1 207 ? 0.255 -8.580 -12.447 1.00 91.44 207 ASN A O 1
ATOM 1654 N N . ARG A 1 208 ? 1.975 -8.060 -13.787 1.00 91.50 208 ARG A N 1
ATOM 1655 C CA . ARG A 1 208 ? 2.561 -9.408 -13.752 1.00 91.50 208 ARG A CA 1
ATOM 1656 C C . ARG A 1 208 ? 3.103 -9.789 -12.378 1.00 91.50 208 ARG A C 1
ATOM 1658 O O . ARG A 1 208 ? 3.032 -10.953 -11.999 1.00 91.50 208 ARG A O 1
ATOM 1665 N N . LEU A 1 209 ? 3.684 -8.833 -11.657 1.00 90.19 209 LEU A N 1
ATOM 1666 C CA . LEU A 1 209 ? 4.286 -9.061 -10.341 1.00 90.19 209 LEU A CA 1
ATOM 1667 C C . LEU A 1 209 ? 3.336 -8.738 -9.177 1.00 90.19 209 LEU A C 1
ATOM 1669 O O . LEU A 1 209 ? 3.743 -8.911 -8.020 1.00 90.19 209 LEU A O 1
ATOM 1673 N N . GLN A 1 210 ? 2.110 -8.300 -9.500 1.00 87.94 210 GLN A N 1
ATOM 1674 C CA . GLN A 1 210 ? 1.071 -7.848 -8.571 1.00 87.94 210 GLN A CA 1
ATOM 1675 C C . GLN A 1 210 ? 1.632 -6.835 -7.568 1.00 87.94 210 GLN A C 1
ATOM 1677 O O . GLN A 1 210 ? 1.539 -7.008 -6.355 1.00 87.94 210 GLN A O 1
ATOM 1682 N N . LEU A 1 211 ? 2.320 -5.819 -8.091 1.00 86.88 211 LEU A N 1
ATOM 1683 C CA . LEU A 1 211 ? 2.946 -4.783 -7.276 1.00 86.88 211 LEU A CA 1
ATOM 1684 C C . LEU A 1 211 ? 1.956 -3.651 -7.045 1.00 86.88 211 LEU A C 1
ATOM 1686 O O . LEU A 1 211 ? 1.211 -3.268 -7.942 1.00 86.88 211 LEU A O 1
ATOM 1690 N N . GLN A 1 212 ? 1.996 -3.064 -5.858 1.00 84.00 212 GLN A N 1
ATOM 1691 C CA . GLN A 1 212 ? 1.242 -1.853 -5.589 1.00 84.00 212 GLN A CA 1
ATOM 1692 C C . GLN A 1 212 ? 1.865 -0.669 -6.347 1.00 84.00 212 GLN A C 1
ATOM 1694 O O . GLN A 1 212 ? 3.030 -0.335 -6.128 1.00 84.00 212 GLN A O 1
ATOM 1699 N N . GLU A 1 213 ? 1.091 -0.018 -7.219 1.00 84.44 213 GLU A N 1
ATOM 1700 C CA . GLU A 1 213 ? 1.577 1.027 -8.137 1.00 84.44 213 GLU A CA 1
ATOM 1701 C C . GLU A 1 213 ? 2.335 2.160 -7.436 1.00 84.44 213 GLU A C 1
ATOM 1703 O O . GLU A 1 213 ? 3.423 2.549 -7.858 1.00 84.44 213 GLU A O 1
ATOM 1708 N N . ARG A 1 214 ? 1.790 2.687 -6.335 1.00 80.38 214 ARG A N 1
ATOM 1709 C CA . ARG A 1 214 ? 2.398 3.825 -5.627 1.00 80.38 214 ARG A CA 1
ATOM 1710 C C . ARG A 1 214 ? 3.777 3.483 -5.070 1.00 80.38 214 ARG A C 1
ATOM 1712 O O . ARG A 1 214 ? 4.739 4.202 -5.338 1.00 80.38 214 ARG A O 1
ATOM 1719 N N . LEU A 1 215 ? 3.864 2.362 -4.352 1.00 84.00 215 LEU A N 1
ATOM 1720 C CA . LEU A 1 215 ? 5.112 1.844 -3.797 1.00 84.00 215 LEU A CA 1
ATOM 1721 C C . LEU A 1 215 ? 6.099 1.461 -4.910 1.00 84.00 215 LEU A C 1
ATOM 1723 O O . LEU A 1 215 ? 7.308 1.624 -4.779 1.00 84.00 215 LEU A O 1
ATOM 1727 N N . PHE A 1 216 ? 5.584 0.976 -6.038 1.00 90.06 216 PHE A N 1
ATOM 1728 C CA . PHE A 1 216 ? 6.391 0.633 -7.195 1.00 90.06 216 PHE A CA 1
ATOM 1729 C C . PHE A 1 216 ? 7.129 1.844 -7.773 1.00 90.06 216 PHE A C 1
ATOM 1731 O O . PHE A 1 216 ? 8.343 1.768 -7.962 1.00 90.06 216 PHE A O 1
ATOM 1738 N N . TYR A 1 217 ? 6.430 2.954 -8.035 1.00 89.25 217 TYR A N 1
ATOM 1739 C CA . TYR A 1 217 ? 7.059 4.137 -8.629 1.00 89.25 217 TYR A CA 1
ATOM 1740 C C . TYR A 1 217 ? 8.114 4.754 -7.706 1.00 89.25 217 TYR A C 1
ATOM 1742 O O . TYR A 1 217 ? 9.187 5.113 -8.188 1.00 89.25 217 TYR A O 1
ATOM 1750 N N . SER A 1 218 ? 7.852 4.837 -6.395 1.00 87.88 218 SER A N 1
ATOM 1751 C CA . SER A 1 218 ? 8.824 5.384 -5.438 1.00 87.88 218 SER A CA 1
ATOM 1752 C C . SER A 1 218 ? 10.096 4.535 -5.375 1.00 87.88 218 SER A C 1
ATOM 1754 O O . SER A 1 218 ? 11.195 5.066 -5.534 1.00 87.88 218 SER A O 1
ATOM 1756 N N . ILE A 1 219 ? 9.955 3.213 -5.242 1.00 90.88 219 ILE A N 1
ATOM 1757 C CA . ILE A 1 219 ? 11.094 2.292 -5.187 1.00 90.88 219 ILE A CA 1
ATOM 1758 C C . ILE A 1 219 ? 11.860 2.272 -6.515 1.00 90.88 219 ILE A C 1
ATOM 1760 O O . ILE A 1 219 ? 13.091 2.252 -6.518 1.00 90.88 219 ILE A O 1
ATOM 1764 N N . LEU A 1 220 ? 11.162 2.251 -7.654 1.00 92.38 220 LEU A N 1
ATOM 1765 C CA . LEU A 1 220 ? 11.809 2.220 -8.964 1.00 92.38 220 LEU A CA 1
ATOM 1766 C C . LEU A 1 220 ? 12.620 3.499 -9.209 1.00 92.38 220 LEU A C 1
ATOM 1768 O O . LEU A 1 220 ? 13.774 3.414 -9.628 1.00 92.38 220 LEU A O 1
ATOM 1772 N N . GLU A 1 221 ? 12.045 4.668 -8.917 1.00 90.56 221 GLU A N 1
ATOM 1773 C CA . GLU A 1 221 ? 12.746 5.951 -9.024 1.00 90.56 221 GLU A CA 1
ATOM 1774 C C . GLU A 1 221 ? 13.975 6.002 -8.110 1.00 90.56 221 GLU A C 1
ATOM 1776 O O . GLU A 1 221 ? 15.031 6.460 -8.545 1.00 90.56 221 GLU A O 1
ATOM 1781 N N . GLU A 1 222 ? 13.872 5.503 -6.875 1.00 91.75 222 GLU A N 1
ATOM 1782 C CA . GLU A 1 222 ? 15.000 5.417 -5.942 1.00 91.75 222 GLU A CA 1
ATOM 1783 C C . GLU A 1 222 ? 16.112 4.502 -6.482 1.00 91.75 222 GLU A C 1
ATOM 1785 O O . GLU A 1 222 ? 17.285 4.869 -6.466 1.00 91.75 222 GLU A O 1
ATOM 1790 N N . LEU A 1 223 ? 15.761 3.326 -7.012 1.00 93.75 223 LEU A N 1
ATOM 1791 C CA . LEU A 1 223 ? 16.729 2.369 -7.557 1.00 93.75 223 LEU A CA 1
ATOM 1792 C C . LEU A 1 223 ? 17.439 2.886 -8.816 1.00 93.75 223 LEU A C 1
ATOM 1794 O O . LEU A 1 223 ? 18.616 2.578 -9.013 1.00 93.75 223 LEU A O 1
ATOM 1798 N N . VAL A 1 224 ? 16.741 3.654 -9.655 1.00 93.25 224 VAL A N 1
ATOM 1799 C CA . VAL A 1 224 ? 17.316 4.296 -10.845 1.00 93.25 224 VAL A CA 1
ATOM 1800 C C . VAL A 1 224 ? 18.207 5.473 -10.445 1.00 93.25 224 VAL A C 1
ATOM 1802 O O . VAL A 1 224 ? 19.369 5.519 -10.840 1.00 93.25 224 VAL A O 1
ATOM 1805 N N . LYS A 1 225 ? 17.715 6.393 -9.603 1.00 92.31 225 LYS A N 1
ATOM 1806 C CA . LYS A 1 225 ? 18.499 7.550 -9.126 1.00 92.31 225 LYS A CA 1
ATOM 1807 C C . LYS A 1 225 ? 19.726 7.126 -8.320 1.00 92.31 225 LYS A C 1
ATOM 1809 O O . LYS A 1 225 ? 20.770 7.758 -8.427 1.00 92.31 225 LYS A O 1
ATOM 1814 N N . GLY A 1 226 ? 19.613 6.047 -7.549 1.00 92.12 226 GLY A N 1
ATOM 1815 C CA . GLY A 1 226 ? 20.717 5.450 -6.800 1.00 92.12 226 GLY A CA 1
ATOM 1816 C C . GLY A 1 226 ? 21.698 4.641 -7.656 1.00 92.12 226 GLY A C 1
ATOM 1817 O O . GLY A 1 226 ? 22.619 4.047 -7.105 1.00 92.12 226 GLY A O 1
ATOM 1818 N N . GLY A 1 227 ? 21.496 4.553 -8.976 1.00 90.94 227 GLY A N 1
ATOM 1819 C CA . GLY A 1 227 ? 22.386 3.839 -9.896 1.00 90.94 227 GLY A CA 1
ATOM 1820 C C . GLY A 1 227 ? 22.363 2.314 -9.758 1.00 90.94 227 GLY A C 1
ATOM 1821 O O . GLY A 1 227 ? 23.167 1.626 -10.384 1.00 90.94 227 GLY A O 1
ATOM 1822 N N . ARG A 1 228 ? 21.449 1.744 -8.958 1.00 94.56 228 ARG A N 1
ATOM 1823 C CA . ARG A 1 228 ? 21.330 0.285 -8.822 1.00 94.56 228 ARG A CA 1
ATOM 1824 C C . ARG A 1 228 ? 20.712 -0.350 -10.065 1.00 94.56 228 ARG A C 1
ATOM 1826 O O . ARG A 1 228 ? 21.009 -1.512 -10.350 1.00 94.56 228 ARG A O 1
ATOM 1833 N N . LEU A 1 229 ? 19.834 0.368 -10.760 1.00 94.75 229 LEU A N 1
ATOM 1834 C CA . LEU A 1 229 ? 19.247 -0.041 -12.033 1.00 94.75 229 LEU A CA 1
ATOM 1835 C C . LEU A 1 229 ? 19.767 0.865 -13.151 1.00 94.75 229 LEU A C 1
ATOM 1837 O O . LEU A 1 229 ? 19.580 2.076 -13.098 1.00 94.75 229 LEU A O 1
ATOM 1841 N N . ALA A 1 230 ? 20.390 0.258 -14.161 1.00 91.38 230 ALA A N 1
ATOM 1842 C CA . ALA A 1 230 ? 20.970 0.948 -15.309 1.00 91.38 230 ALA A CA 1
ATOM 1843 C C . ALA A 1 230 ? 19.906 1.164 -16.395 1.00 91.38 230 ALA A C 1
ATOM 1845 O O . ALA A 1 230 ? 19.664 0.296 -17.240 1.00 91.38 230 ALA A O 1
ATOM 1846 N N . GLY A 1 231 ? 19.217 2.298 -16.323 1.00 91.69 231 GLY A N 1
ATOM 1847 C CA . GLY A 1 231 ? 18.201 2.689 -17.291 1.00 91.69 231 GLY A CA 1
ATOM 1848 C C . GLY A 1 231 ? 17.479 3.969 -16.898 1.00 91.69 231 GLY A C 1
ATOM 1849 O O . GLY A 1 231 ? 17.666 4.501 -15.806 1.00 91.69 231 GLY A O 1
ATOM 1850 N N . ALA A 1 232 ? 16.601 4.436 -17.778 1.00 91.50 232 ALA A N 1
ATOM 1851 C CA . ALA A 1 232 ? 15.796 5.634 -17.582 1.00 91.50 232 ALA A CA 1
ATOM 1852 C C . ALA A 1 232 ? 14.297 5.327 -17.672 1.00 91.50 232 ALA A C 1
ATOM 1854 O O . ALA A 1 232 ? 13.865 4.421 -18.386 1.00 91.50 232 ALA A O 1
ATOM 1855 N N . ILE A 1 233 ? 13.490 6.111 -16.957 1.00 91.25 233 ILE A N 1
ATOM 1856 C CA . ILE A 1 233 ? 12.029 6.043 -17.026 1.00 91.25 233 ILE A CA 1
ATOM 1857 C C . ILE A 1 233 ? 11.548 7.147 -17.965 1.00 91.25 233 ILE A C 1
ATOM 1859 O O . ILE A 1 233 ? 11.731 8.329 -17.680 1.00 91.25 233 ILE A O 1
ATOM 1863 N N . ASN A 1 234 ? 10.893 6.764 -19.058 1.00 87.69 234 ASN A N 1
ATOM 1864 C CA . ASN A 1 234 ? 10.229 7.689 -19.971 1.00 87.69 234 ASN A CA 1
ATOM 1865 C C . ASN A 1 234 ? 8.717 7.681 -19.730 1.00 87.69 234 ASN A C 1
ATOM 1867 O O . ASN A 1 234 ? 8.140 6.630 -19.471 1.00 87.69 234 ASN A O 1
ATOM 1871 N N . GLY A 1 235 ? 8.065 8.842 -19.856 1.00 77.88 235 GLY A N 1
ATOM 1872 C CA . GLY A 1 235 ? 6.600 8.964 -19.774 1.00 77.88 235 GLY A CA 1
ATOM 1873 C C . GLY A 1 235 ? 6.022 9.329 -18.398 1.00 77.88 235 GLY A C 1
ATOM 1874 O O . GLY A 1 235 ? 4.803 9.419 -18.268 1.00 77.88 235 GLY A O 1
ATOM 1875 N N . GLY A 1 236 ? 6.861 9.600 -17.390 1.00 75.56 236 GLY A N 1
ATOM 1876 C CA . GLY A 1 236 ? 6.422 10.045 -16.058 1.00 75.56 236 GLY A CA 1
ATOM 1877 C C . GLY A 1 236 ? 5.792 8.925 -15.221 1.00 75.56 236 GLY A C 1
ATOM 1878 O O . GLY A 1 236 ? 6.254 7.786 -15.274 1.00 75.56 236 GLY A O 1
ATOM 1879 N N . ARG A 1 237 ? 4.738 9.235 -14.453 1.00 73.00 237 ARG A N 1
ATOM 1880 C CA . ARG A 1 237 ? 3.917 8.264 -13.697 1.00 73.00 237 ARG A CA 1
ATOM 1881 C C . ARG A 1 237 ? 2.553 8.059 -14.365 1.00 73.00 237 ARG A C 1
ATOM 1883 O O . ARG A 1 237 ? 1.520 8.258 -13.741 1.00 73.00 237 ARG A O 1
ATOM 1890 N N . ASN A 1 238 ? 2.566 7.738 -15.655 1.00 73.19 238 ASN A N 1
ATOM 1891 C CA . ASN A 1 238 ? 1.359 7.522 -16.446 1.00 73.19 238 ASN A CA 1
ATOM 1892 C C . ASN A 1 238 ? 1.337 6.095 -17.005 1.00 73.19 238 ASN A C 1
ATOM 1894 O O . ASN A 1 238 ? 2.341 5.387 -17.017 1.00 73.19 238 ASN A O 1
ATOM 1898 N N . ASP A 1 239 ? 0.198 5.701 -17.562 1.00 71.19 239 ASP A N 1
ATOM 1899 C CA . ASP A 1 239 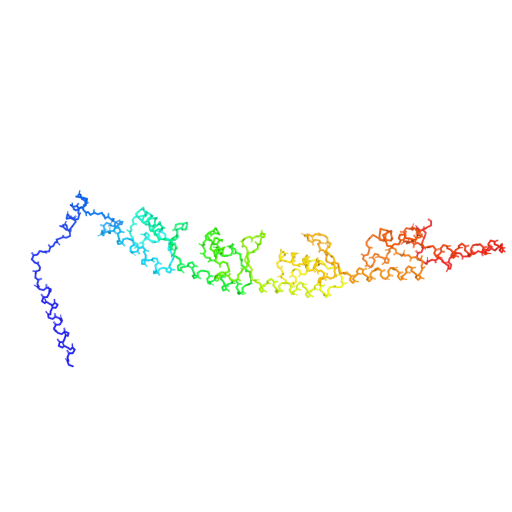? -0.006 4.363 -18.133 1.00 71.19 239 ASP A CA 1
ATOM 1900 C C . ASP A 1 239 ? 0.913 4.068 -19.342 1.00 71.19 239 ASP A C 1
ATOM 1902 O O . ASP A 1 239 ? 1.193 2.927 -19.699 1.00 71.19 239 ASP A O 1
ATOM 1906 N N . LYS A 1 240 ? 1.459 5.126 -19.958 1.00 79.94 240 LYS A N 1
ATOM 1907 C CA . LYS A 1 240 ? 2.423 5.054 -21.071 1.00 79.94 240 LYS A CA 1
ATOM 1908 C C . LYS A 1 240 ? 3.884 4.994 -20.614 1.00 79.94 240 LYS A C 1
ATOM 1910 O O . LYS A 1 240 ? 4.792 5.058 -21.446 1.00 79.94 240 LYS A O 1
ATOM 1915 N N . SER A 1 241 ? 4.132 4.917 -19.309 1.00 88.62 241 SER A N 1
ATOM 1916 C CA . SER A 1 241 ? 5.490 4.934 -18.789 1.00 88.62 241 SER A CA 1
ATOM 1917 C C . SER A 1 241 ? 6.248 3.669 -19.161 1.00 88.62 241 SER A C 1
ATOM 1919 O O . SER A 1 241 ? 5.761 2.548 -19.006 1.00 88.62 241 SER A O 1
ATOM 1921 N N . THR A 1 242 ? 7.468 3.858 -19.648 1.00 92.31 242 THR A N 1
ATOM 1922 C CA . THR A 1 242 ? 8.323 2.795 -20.173 1.00 92.31 242 THR A CA 1
ATOM 1923 C C . THR A 1 242 ? 9.698 2.898 -19.537 1.00 92.31 242 THR A C 1
ATOM 1925 O O . THR A 1 242 ? 10.295 3.974 -19.502 1.00 92.31 242 THR A O 1
ATOM 1928 N N . TYR A 1 243 ? 10.214 1.773 -19.050 1.00 94.12 243 TYR A N 1
ATOM 1929 C CA . TYR A 1 243 ? 11.607 1.670 -18.635 1.00 94.12 243 TYR A CA 1
ATOM 1930 C C . TYR A 1 243 ? 12.482 1.368 -19.847 1.00 94.12 243 TYR A C 1
ATOM 1932 O O . TYR A 1 243 ? 12.221 0.399 -20.563 1.00 94.12 243 TYR A O 1
ATOM 1940 N N . ILE A 1 244 ? 13.519 2.173 -20.063 1.00 93.31 244 ILE A N 1
ATOM 1941 C CA . ILE A 1 244 ? 14.510 1.990 -21.124 1.00 93.31 244 ILE A CA 1
ATOM 1942 C C . ILE A 1 244 ? 15.843 1.610 -20.473 1.00 93.31 244 ILE A C 1
ATOM 1944 O O . ILE A 1 244 ? 16.467 2.468 -19.849 1.00 93.31 244 ILE A O 1
ATOM 1948 N N . PRO A 1 245 ? 16.296 0.353 -20.609 1.00 95.00 245 PRO A N 1
ATOM 1949 C CA . PRO A 1 245 ? 17.596 -0.074 -20.100 1.00 95.00 245 PRO A CA 1
ATOM 1950 C C . PRO A 1 245 ? 18.761 0.634 -20.801 1.00 95.00 245 PRO A C 1
ATOM 1952 O O . PRO A 1 245 ? 18.734 0.839 -22.018 1.00 95.00 245 PRO A O 1
ATOM 1955 N N . ASP A 1 246 ? 19.837 0.910 -20.069 1.00 93.81 246 ASP A N 1
ATOM 1956 C CA . ASP A 1 246 ? 21.039 1.536 -20.637 1.00 93.81 246 ASP A CA 1
ATOM 1957 C C . ASP A 1 246 ? 21.712 0.634 -21.673 1.00 93.81 246 ASP A C 1
ATOM 1959 O O . ASP A 1 246 ? 22.193 1.120 -22.695 1.00 93.81 246 ASP A O 1
ATOM 1963 N N . ILE A 1 247 ? 21.690 -0.689 -21.457 1.00 93.31 247 ILE A N 1
ATOM 1964 C CA . ILE A 1 247 ? 22.233 -1.660 -22.415 1.00 93.31 247 ILE A CA 1
ATOM 1965 C C . ILE A 1 247 ? 21.543 -1.553 -23.776 1.00 93.31 247 ILE A C 1
ATOM 1967 O O . ILE A 1 247 ? 22.214 -1.607 -24.798 1.00 93.31 247 ILE A O 1
ATOM 1971 N N . TYR A 1 248 ? 20.228 -1.320 -23.797 1.00 92.69 248 TYR A N 1
ATOM 1972 C CA . TYR A 1 248 ? 19.473 -1.151 -25.034 1.00 92.69 248 TYR A CA 1
ATOM 1973 C C . TYR A 1 248 ? 19.925 0.104 -25.786 1.00 92.69 248 TYR A C 1
ATOM 1975 O O . TYR A 1 248 ? 20.270 0.031 -26.964 1.00 92.69 248 TYR A O 1
ATOM 1983 N N . SER A 1 249 ? 19.995 1.237 -25.080 1.00 91.00 249 SER A N 1
ATOM 1984 C CA . SER A 1 249 ? 20.452 2.511 -25.651 1.00 91.00 249 SER A CA 1
ATOM 1985 C C . SER A 1 249 ? 21.897 2.420 -26.149 1.00 91.00 249 SER A C 1
ATOM 1987 O O . SER A 1 249 ? 22.230 2.937 -27.213 1.00 91.00 249 SER A O 1
ATOM 1989 N N . LYS A 1 250 ? 22.760 1.717 -25.408 1.00 91.88 250 LYS A N 1
ATOM 1990 C CA . LYS A 1 250 ? 24.148 1.472 -25.798 1.00 91.88 250 LYS A CA 1
ATOM 1991 C C . LYS A 1 250 ? 24.231 0.618 -27.061 1.00 91.88 250 LYS A C 1
ATOM 1993 O O . LYS A 1 250 ? 24.898 1.021 -28.002 1.00 91.88 250 LYS A O 1
ATOM 1998 N N . THR A 1 251 ? 23.512 -0.503 -27.128 1.00 91.38 251 THR A N 1
ATOM 1999 C CA . THR A 1 251 ? 23.498 -1.366 -28.319 1.00 91.38 251 THR A CA 1
ATOM 2000 C C . THR A 1 251 ? 22.970 -0.634 -29.554 1.00 91.38 251 THR A C 1
ATOM 2002 O O . THR A 1 251 ? 23.527 -0.811 -30.634 1.00 91.38 251 THR A O 1
ATOM 2005 N N . GLN A 1 252 ? 21.949 0.221 -29.410 1.00 91.31 252 GLN A N 1
ATOM 2006 C CA . GLN A 1 252 ? 21.494 1.087 -30.504 1.00 91.31 252 GLN A CA 1
ATOM 2007 C C . GLN A 1 252 ? 22.615 2.020 -30.981 1.00 91.31 252 GLN A C 1
ATOM 2009 O O . GLN A 1 252 ? 22.906 2.066 -32.174 1.00 91.31 252 GLN A O 1
ATOM 2014 N N . ASN A 1 253 ? 23.267 2.734 -30.059 1.00 90.81 253 ASN A N 1
ATOM 2015 C CA . ASN A 1 253 ? 24.343 3.668 -30.393 1.00 90.81 253 ASN A CA 1
ATOM 2016 C C . ASN A 1 253 ? 25.548 2.973 -31.037 1.00 90.81 253 ASN A C 1
ATOM 2018 O O . ASN A 1 253 ? 26.081 3.472 -32.029 1.00 90.81 253 ASN A O 1
ATOM 2022 N N . ASP A 1 254 ? 25.952 1.824 -30.500 1.00 92.88 254 ASP A N 1
ATOM 2023 C CA . ASP A 1 254 ? 27.081 1.040 -30.997 1.00 92.88 254 ASP A CA 1
ATOM 2024 C C . ASP A 1 254 ? 26.789 0.505 -32.406 1.00 92.88 254 ASP A C 1
ATOM 2026 O O . ASP A 1 254 ? 27.651 0.591 -33.284 1.00 92.88 254 ASP A O 1
ATOM 2030 N N . TRP A 1 255 ? 25.565 0.022 -32.659 1.00 93.88 255 TRP A N 1
ATOM 2031 C CA . TRP A 1 255 ? 25.147 -0.421 -33.991 1.00 93.88 255 TRP A CA 1
ATOM 2032 C C . TRP A 1 255 ? 25.165 0.732 -34.995 1.00 93.88 255 TRP A C 1
ATOM 2034 O O . TRP A 1 255 ? 25.767 0.599 -36.057 1.00 93.88 255 TRP A O 1
ATOM 2044 N N . VAL A 1 256 ? 24.562 1.879 -34.652 1.00 92.81 256 VAL A N 1
ATOM 2045 C CA . VAL A 1 256 ? 24.475 3.036 -35.561 1.00 92.81 256 VAL A CA 1
ATOM 2046 C C . VAL A 1 256 ? 25.868 3.578 -35.872 1.00 92.81 256 VAL A C 1
ATOM 2048 O O . VAL A 1 256 ? 26.182 3.844 -37.029 1.00 92.81 256 VAL A O 1
ATOM 2051 N N . SER A 1 257 ? 26.725 3.691 -34.856 1.00 91.50 257 SER A N 1
ATOM 2052 C CA . SER A 1 257 ? 28.101 4.164 -35.030 1.00 91.50 257 SER A CA 1
ATOM 2053 C C . SER A 1 257 ? 28.920 3.201 -35.888 1.00 91.50 257 SER A C 1
ATOM 2055 O O . SER A 1 257 ? 29.613 3.635 -36.803 1.00 91.50 257 SER A O 1
ATOM 2057 N N . SER A 1 258 ? 28.812 1.892 -35.639 1.00 92.81 258 SER A N 1
ATOM 2058 C CA . SER A 1 258 ? 29.534 0.876 -36.418 1.00 92.81 258 SER A CA 1
ATOM 2059 C C . SER A 1 258 ? 29.067 0.841 -37.872 1.00 92.81 258 SER A C 1
ATOM 2061 O O . SER A 1 258 ? 29.896 0.799 -38.776 1.00 92.81 258 SER A O 1
ATOM 2063 N N . PHE A 1 259 ? 27.753 0.919 -38.105 1.00 92.38 259 PHE A N 1
ATOM 2064 C CA . PHE A 1 259 ? 27.184 0.940 -39.449 1.00 92.38 259 PHE A CA 1
ATOM 2065 C C . PHE A 1 259 ? 27.631 2.180 -40.229 1.00 92.38 259 PHE A C 1
ATOM 2067 O O . PHE A 1 259 ? 28.071 2.052 -41.371 1.00 92.38 259 PHE A O 1
ATOM 2074 N N . TYR A 1 260 ? 27.560 3.365 -39.614 1.00 91.75 260 TYR A N 1
ATOM 2075 C CA . TYR A 1 260 ? 27.989 4.608 -40.256 1.00 91.75 260 TYR A CA 1
ATOM 2076 C C . TYR A 1 260 ? 29.487 4.589 -40.578 1.00 91.75 260 TYR A C 1
ATOM 2078 O O . TYR A 1 260 ? 29.871 4.913 -41.696 1.00 91.75 260 TYR A O 1
ATOM 2086 N N . ASN A 1 261 ? 30.329 4.143 -39.640 1.00 89.94 261 ASN A N 1
ATOM 2087 C CA . ASN A 1 261 ? 31.779 4.082 -39.844 1.00 89.94 261 ASN A CA 1
ATOM 2088 C C . ASN A 1 261 ? 32.190 3.093 -40.945 1.00 89.94 261 ASN A C 1
ATOM 2090 O O . ASN A 1 261 ? 33.220 3.290 -41.582 1.00 89.94 261 ASN A O 1
ATOM 2094 N N . GLN A 1 262 ? 31.420 2.022 -41.149 1.00 89.62 262 GLN A N 1
ATOM 2095 C CA . GLN A 1 262 ? 31.715 1.015 -42.166 1.00 89.62 262 GLN A CA 1
ATOM 2096 C C . GLN A 1 262 ? 31.207 1.415 -43.555 1.00 89.62 262 GLN A C 1
ATOM 2098 O O . GLN A 1 262 ? 31.886 1.160 -44.546 1.00 89.62 262 GLN A O 1
ATOM 2103 N N . ASN A 1 263 ? 30.012 2.003 -43.629 1.00 90.00 263 ASN A N 1
ATOM 2104 C CA . ASN A 1 263 ? 29.305 2.198 -44.896 1.00 90.00 263 ASN A CA 1
ATOM 2105 C C . ASN A 1 263 ? 29.263 3.660 -45.363 1.00 90.00 263 ASN A C 1
ATOM 2107 O O . ASN A 1 263 ? 28.979 3.919 -46.526 1.00 90.00 263 ASN A O 1
ATOM 2111 N N . GLY A 1 264 ? 29.498 4.628 -44.474 1.00 89.19 264 GLY A N 1
ATOM 2112 C CA . GLY A 1 264 ? 29.447 6.056 -44.792 1.00 89.19 264 GLY A CA 1
ATOM 2113 C C . GLY A 1 264 ? 28.035 6.637 -44.947 1.00 89.19 264 GLY A C 1
ATOM 2114 O O . GLY A 1 264 ? 27.907 7.804 -45.307 1.00 89.19 264 GLY A O 1
ATOM 2115 N N . TYR A 1 265 ? 26.971 5.877 -44.671 1.00 91.69 265 TYR A N 1
ATOM 2116 C CA . TYR A 1 265 ? 25.576 6.346 -44.695 1.00 91.69 265 TYR A CA 1
ATOM 2117 C C . TYR A 1 265 ? 24.742 5.722 -43.565 1.00 91.69 265 TYR A C 1
ATOM 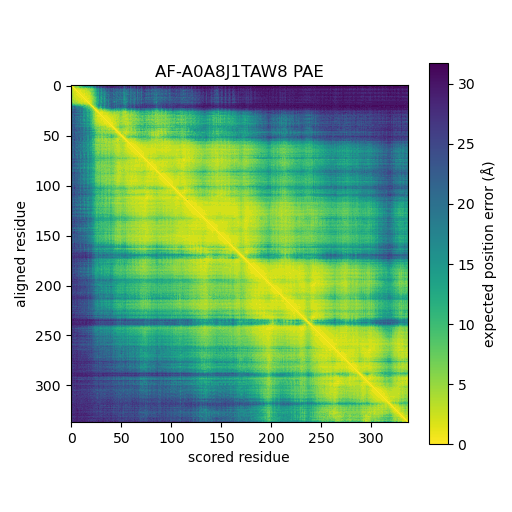2119 O O . TYR A 1 265 ? 25.176 4.770 -42.917 1.00 91.69 265 TYR A O 1
ATOM 2127 N N . LEU A 1 266 ? 23.541 6.258 -43.317 1.00 92.81 266 LEU A N 1
ATOM 2128 C CA . LEU A 1 266 ? 22.547 5.691 -42.396 1.00 92.81 266 LEU A CA 1
ATOM 2129 C C . LEU A 1 266 ? 21.151 5.708 -43.011 1.00 92.81 266 LEU A C 1
ATOM 2131 O O . LEU A 1 266 ? 20.664 6.747 -43.452 1.00 92.81 266 LEU A O 1
ATOM 2135 N N . GLU A 1 267 ? 20.480 4.562 -42.978 1.00 92.06 267 GLU A N 1
ATOM 2136 C CA . GLU A 1 267 ? 19.104 4.414 -43.452 1.00 92.06 267 GLU A CA 1
ATOM 2137 C C . GLU A 1 267 ? 18.108 4.739 -42.341 1.00 92.06 267 GLU A C 1
ATOM 2139 O O . GLU A 1 267 ? 18.179 4.169 -41.247 1.00 92.06 267 GLU A O 1
ATOM 2144 N N . TYR A 1 268 ? 17.120 5.592 -42.618 1.00 91.75 268 TYR A N 1
ATOM 2145 C CA . TYR A 1 268 ? 16.124 5.933 -41.600 1.00 91.75 268 TYR A CA 1
ATOM 2146 C C . TYR A 1 268 ? 15.235 4.740 -41.231 1.00 91.75 268 TYR A C 1
ATOM 2148 O O . TYR A 1 268 ? 14.858 4.600 -40.069 1.00 91.75 268 TYR A O 1
ATOM 2156 N N . ASP A 1 269 ? 14.947 3.848 -42.180 1.00 90.00 269 ASP A N 1
ATOM 2157 C CA . ASP A 1 269 ? 14.149 2.640 -41.941 1.00 90.00 269 ASP A CA 1
ATOM 2158 C C . ASP A 1 269 ? 14.893 1.616 -41.061 1.00 90.00 269 ASP A C 1
ATOM 2160 O O . ASP A 1 269 ? 14.326 1.051 -40.123 1.00 90.00 269 ASP A O 1
ATOM 2164 N N . ALA A 1 270 ? 16.204 1.439 -41.265 1.00 89.75 270 ALA A N 1
ATOM 2165 C CA . ALA A 1 270 ? 17.020 0.605 -40.383 1.00 89.75 270 ALA A CA 1
ATOM 2166 C C . ALA A 1 270 ? 17.074 1.166 -38.951 1.00 89.75 270 ALA A C 1
ATOM 2168 O O . ALA A 1 270 ? 16.957 0.411 -37.983 1.00 89.75 270 ALA A O 1
ATOM 2169 N N . MET A 1 271 ? 17.167 2.491 -38.806 1.00 90.94 271 MET A N 1
ATOM 2170 C CA . MET A 1 271 ? 17.099 3.158 -37.503 1.00 90.94 271 MET A CA 1
ATOM 2171 C C . MET A 1 271 ? 15.716 3.011 -36.848 1.00 90.94 271 MET A C 1
ATOM 2173 O O . MET A 1 271 ? 15.632 2.740 -35.647 1.00 90.94 271 MET A O 1
ATOM 2177 N N . ALA A 1 272 ? 14.635 3.100 -37.627 1.00 89.81 272 ALA A N 1
ATOM 2178 C CA . ALA A 1 272 ? 13.276 2.873 -37.141 1.00 89.81 272 ALA A CA 1
ATOM 2179 C C . ALA A 1 272 ? 13.088 1.434 -36.632 1.00 89.81 272 ALA A C 1
ATOM 2181 O O . ALA A 1 272 ? 12.566 1.238 -35.533 1.00 89.81 272 ALA A O 1
ATOM 2182 N N . ARG A 1 273 ? 13.600 0.428 -37.362 1.00 89.19 273 ARG A N 1
ATOM 2183 C CA . ARG A 1 273 ? 13.604 -0.984 -36.927 1.00 89.19 273 ARG A CA 1
ATOM 2184 C C . ARG A 1 273 ? 14.366 -1.216 -35.624 1.00 89.19 273 ARG A C 1
ATOM 2186 O O . ARG A 1 273 ? 14.012 -2.116 -34.863 1.00 89.19 273 ARG A O 1
ATOM 2193 N N . LEU A 1 274 ? 15.387 -0.410 -35.342 1.00 87.25 274 LEU A N 1
ATOM 2194 C CA . LEU A 1 274 ? 16.117 -0.467 -34.075 1.00 87.25 274 LEU A CA 1
ATOM 2195 C C . LEU A 1 274 ? 15.358 0.171 -32.915 1.00 87.25 274 LEU A C 1
ATOM 2197 O O . LEU A 1 274 ? 15.748 -0.048 -31.771 1.00 87.25 274 LEU A O 1
ATOM 2201 N N . GLY A 1 275 ? 14.283 0.914 -33.181 1.00 84.75 275 GLY A N 1
ATOM 2202 C CA . GLY A 1 275 ? 13.490 1.634 -32.184 1.00 84.75 275 GLY A CA 1
ATOM 2203 C C . GLY A 1 275 ? 13.834 3.120 -32.066 1.00 84.75 275 GLY A C 1
ATOM 2204 O O . GLY A 1 275 ? 13.448 3.751 -31.085 1.00 84.75 275 GLY A O 1
ATOM 2205 N N . ILE A 1 276 ? 14.553 3.691 -33.038 1.00 87.88 276 ILE A N 1
ATOM 2206 C CA . ILE A 1 276 ? 14.818 5.131 -33.116 1.00 87.88 276 ILE A CA 1
ATOM 2207 C C . ILE A 1 276 ? 13.722 5.764 -33.979 1.00 87.88 276 ILE A C 1
ATOM 2209 O O . ILE A 1 276 ? 13.769 5.707 -35.203 1.00 87.88 276 ILE A O 1
ATOM 2213 N N . THR A 1 277 ? 12.718 6.364 -33.339 1.00 83.38 277 THR A N 1
ATOM 2214 C CA . THR A 1 277 ? 11.550 6.940 -34.032 1.00 83.38 277 THR A CA 1
ATOM 2215 C C . THR A 1 277 ? 11.853 8.246 -34.765 1.00 83.38 277 THR A C 1
ATOM 2217 O O . THR A 1 277 ? 11.237 8.521 -35.789 1.00 83.38 277 THR A O 1
ATOM 2220 N N . ASP A 1 278 ? 12.813 9.035 -34.277 1.00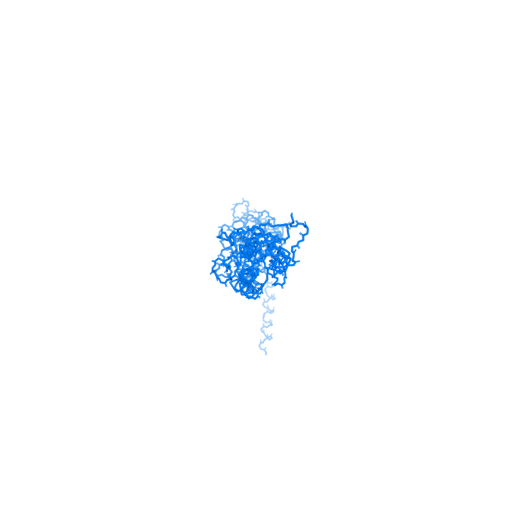 87.25 278 ASP A N 1
ATOM 2221 C CA . ASP A 1 278 ? 13.282 10.260 -34.933 1.00 87.25 278 ASP A CA 1
ATOM 2222 C C . ASP A 1 278 ? 14.771 10.144 -35.278 1.00 87.25 278 ASP A C 1
ATOM 2224 O O . ASP A 1 278 ? 15.657 10.588 -34.539 1.00 87.25 278 ASP A O 1
ATOM 2228 N N . ALA A 1 279 ? 15.039 9.508 -36.420 1.00 88.50 279 ALA A N 1
ATOM 2229 C CA . ALA A 1 279 ? 16.388 9.291 -36.926 1.00 88.50 279 ALA A CA 1
ATOM 2230 C C . ALA A 1 279 ? 17.143 10.614 -37.137 1.00 88.50 279 ALA A C 1
ATOM 2232 O O . ALA A 1 279 ? 18.296 10.736 -36.730 1.00 88.50 279 ALA A O 1
ATOM 2233 N N . LYS A 1 280 ? 16.493 11.643 -37.700 1.00 88.12 280 LYS A N 1
ATOM 2234 C CA . LYS A 1 280 ? 17.144 12.926 -38.010 1.00 88.12 280 LYS A CA 1
ATOM 2235 C C . LYS A 1 280 ? 17.587 13.650 -36.740 1.00 88.12 280 LYS A C 1
ATOM 2237 O O . LYS A 1 280 ? 18.728 14.109 -36.672 1.00 88.12 280 LYS A O 1
ATOM 2242 N N . SER A 1 281 ? 16.732 13.730 -35.721 1.00 89.12 281 SER A N 1
ATOM 2243 C CA . SER A 1 281 ? 17.111 14.342 -34.440 1.00 89.12 281 SER A CA 1
ATOM 2244 C C . SER A 1 281 ? 18.170 13.524 -33.704 1.00 89.12 281 SER A C 1
ATOM 2246 O O . SER A 1 281 ? 19.088 14.099 -33.113 1.00 89.12 281 SER A O 1
ATOM 2248 N N . TYR A 1 282 ? 18.089 12.192 -33.771 1.00 88.94 282 TYR A N 1
ATOM 2249 C CA . TYR A 1 282 ? 19.110 11.309 -33.216 1.00 88.94 282 TYR A CA 1
ATOM 2250 C C . TYR A 1 282 ? 20.481 11.556 -33.866 1.00 88.94 282 TYR A C 1
ATOM 2252 O O . TYR A 1 282 ? 21.472 11.747 -33.155 1.00 88.94 282 TYR A O 1
ATOM 2260 N N . ILE A 1 283 ? 20.545 11.616 -35.201 1.00 89.69 283 ILE A N 1
ATOM 2261 C CA . ILE A 1 283 ? 21.795 11.839 -35.941 1.00 89.69 283 ILE A CA 1
ATOM 2262 C C . ILE A 1 283 ? 22.363 13.220 -35.605 1.00 89.69 283 ILE A C 1
ATOM 2264 O O . ILE A 1 283 ? 23.519 13.321 -35.202 1.00 89.69 283 ILE A O 1
ATOM 2268 N N . LYS A 1 284 ? 21.536 14.275 -35.631 1.00 88.50 284 LYS A N 1
ATOM 2269 C CA . LYS A 1 284 ? 21.946 15.634 -35.229 1.00 88.50 284 LYS A CA 1
ATOM 2270 C C . LYS A 1 284 ? 22.504 15.697 -33.808 1.00 88.50 284 LYS A C 1
ATOM 2272 O O . LYS A 1 284 ? 23.351 16.537 -33.518 1.00 88.50 284 LYS A O 1
ATOM 2277 N N . LYS A 1 285 ? 22.022 14.851 -32.895 1.00 88.38 285 LYS A N 1
ATOM 2278 C CA . LYS A 1 285 ? 22.499 14.813 -31.509 1.00 88.38 285 LYS A CA 1
ATOM 2279 C C . LYS A 1 285 ? 23.841 14.091 -31.379 1.00 88.38 285 LYS A C 1
ATOM 2281 O O . LYS A 1 285 ? 24.699 14.586 -30.648 1.00 88.38 285 LYS A O 1
ATOM 2286 N N . ASN A 1 286 ? 24.003 12.957 -32.060 1.00 86.31 286 ASN A N 1
ATOM 2287 C CA . ASN A 1 286 ? 25.128 12.039 -31.860 1.00 86.31 286 ASN A CA 1
ATOM 2288 C C . ASN A 1 286 ? 26.293 12.254 -32.845 1.00 86.31 286 ASN A C 1
ATOM 2290 O O . ASN A 1 286 ? 27.438 12.030 -32.472 1.00 86.31 286 ASN A O 1
ATOM 2294 N N . PHE A 1 287 ? 26.033 12.779 -34.046 1.00 86.12 287 PHE A N 1
ATOM 2295 C CA . PHE A 1 287 ? 27.018 12.981 -35.120 1.00 86.12 287 PHE A CA 1
ATOM 2296 C C . PHE A 1 287 ? 27.280 14.469 -35.414 1.00 86.12 287 PHE A C 1
ATOM 2298 O O . PHE A 1 287 ? 27.499 14.868 -36.549 1.00 86.12 287 PHE A O 1
ATOM 2305 N N . LYS A 1 288 ? 27.283 15.329 -34.385 1.00 82.38 288 LYS A N 1
ATOM 2306 C CA . LYS A 1 288 ? 27.425 16.799 -34.532 1.00 82.38 288 LYS A CA 1
ATOM 2307 C C . LYS A 1 288 ? 28.683 17.270 -35.268 1.00 82.38 288 LYS A C 1
ATOM 2309 O O . LYS A 1 288 ? 28.706 18.392 -35.758 1.00 82.38 288 LYS A O 1
ATOM 2314 N N . LYS A 1 289 ? 29.747 16.467 -35.234 1.00 80.88 289 LYS A N 1
ATOM 2315 C CA . LYS A 1 289 ? 31.047 16.793 -35.838 1.00 80.88 289 LYS A CA 1
ATOM 2316 C C . LYS A 1 289 ? 31.160 16.315 -37.285 1.00 80.88 289 LYS A C 1
ATOM 2318 O O . LYS A 1 289 ? 32.070 16.745 -37.982 1.00 80.88 289 LYS A O 1
ATOM 2323 N N . GLU A 1 290 ? 30.259 15.437 -37.708 1.00 81.44 290 GLU A N 1
ATOM 2324 C CA . GLU A 1 290 ? 30.243 14.879 -39.051 1.00 81.44 290 GLU A CA 1
ATOM 2325 C C . GLU A 1 290 ? 29.452 15.802 -39.975 1.00 81.44 290 GLU A C 1
ATOM 2327 O O . GLU A 1 290 ? 28.363 16.268 -39.624 1.00 81.44 290 GLU A O 1
ATOM 2332 N N . ASN A 1 291 ? 29.985 16.056 -41.169 1.00 82.88 291 ASN A N 1
ATOM 2333 C CA . ASN A 1 291 ? 29.227 16.736 -42.209 1.00 82.88 291 ASN A CA 1
ATOM 2334 C C . ASN A 1 291 ? 28.390 15.691 -42.953 1.00 82.88 291 ASN A C 1
ATOM 2336 O O . ASN A 1 291 ? 28.911 14.942 -43.779 1.00 82.88 291 ASN A O 1
ATOM 2340 N N . VAL A 1 292 ? 27.109 15.605 -42.596 1.00 89.44 292 VAL A N 1
ATOM 2341 C CA . VAL A 1 292 ? 26.177 14.610 -43.135 1.00 89.44 292 VAL A CA 1
ATOM 2342 C C . VAL A 1 292 ? 25.100 15.314 -43.953 1.00 89.44 292 VAL A C 1
ATOM 2344 O O . VAL A 1 292 ? 24.448 16.243 -43.470 1.00 89.44 292 VAL A O 1
ATOM 2347 N N . VAL A 1 293 ? 24.882 14.843 -45.177 1.00 88.75 293 VAL A N 1
ATOM 2348 C CA . VAL A 1 293 ? 23.797 15.291 -46.052 1.00 88.75 293 VAL A CA 1
ATOM 2349 C C . VAL A 1 293 ? 22.553 14.464 -45.755 1.00 88.75 293 VAL A C 1
ATOM 2351 O O . VAL A 1 293 ? 22.573 13.236 -45.809 1.00 88.75 293 VAL A O 1
ATOM 2354 N N . TYR A 1 294 ? 21.460 15.141 -45.409 1.00 90.75 294 TYR A N 1
ATOM 2355 C CA . TYR A 1 294 ? 20.185 14.503 -45.094 1.00 90.75 294 TYR A CA 1
ATOM 2356 C C . TYR A 1 294 ? 19.332 14.400 -46.354 1.00 90.75 294 TYR A C 1
ATOM 2358 O O . TYR A 1 294 ? 18.875 15.419 -46.866 1.00 90.75 294 TYR A O 1
ATOM 2366 N N . LEU A 1 295 ? 19.068 13.175 -46.793 1.00 90.44 295 LEU A N 1
ATOM 2367 C CA . LEU A 1 295 ? 18.172 12.875 -47.906 1.00 90.44 295 LEU A CA 1
ATOM 2368 C C . LEU A 1 295 ? 16.789 12.479 -47.366 1.00 90.44 295 LEU A C 1
ATOM 2370 O O . LEU A 1 295 ? 16.493 12.672 -46.171 1.00 90.44 295 LEU A O 1
ATOM 2374 N N . SER A 1 296 ? 15.898 12.003 -48.237 1.00 87.62 296 SER A N 1
ATOM 2375 C CA . SER A 1 296 ? 14.525 11.678 -47.847 1.00 87.62 296 SER A CA 1
ATOM 2376 C C . SER A 1 296 ? 14.435 10.306 -47.173 1.00 87.62 296 SER A C 1
ATOM 2378 O O . SER A 1 296 ? 13.719 10.181 -46.177 1.00 87.62 296 SER A O 1
ATOM 2380 N N . THR A 1 297 ? 15.213 9.321 -47.630 1.00 88.31 297 THR A N 1
ATOM 2381 C CA . THR A 1 297 ? 15.212 7.939 -47.116 1.00 88.31 297 THR A CA 1
ATOM 2382 C C . THR A 1 297 ? 16.421 7.604 -46.235 1.00 88.31 297 THR A C 1
ATOM 2384 O O . THR A 1 297 ? 16.333 6.739 -45.355 1.00 88.31 297 THR A O 1
ATOM 2387 N N . CYS A 1 298 ? 17.535 8.312 -46.417 1.00 91.00 298 CYS A N 1
ATOM 2388 C CA . CYS A 1 298 ? 18.781 8.080 -45.694 1.00 91.00 298 CYS A CA 1
ATOM 2389 C C . CYS A 1 298 ? 19.554 9.385 -45.450 1.00 91.00 298 CYS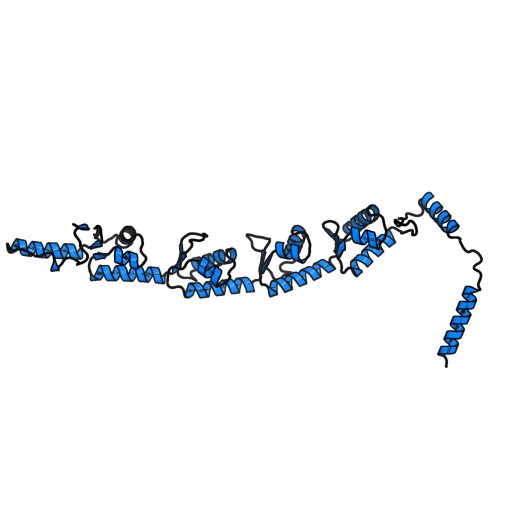 A C 1
ATOM 2391 O O . CYS A 1 298 ? 19.122 10.479 -45.824 1.00 91.00 298 CYS A O 1
ATOM 2393 N N . CYS A 1 299 ? 20.706 9.287 -44.796 1.00 91.12 299 CYS A N 1
ATOM 2394 C CA . CYS A 1 299 ? 21.690 10.359 -44.766 1.00 91.12 299 CYS A CA 1
ATOM 2395 C C . CYS A 1 299 ? 23.072 9.841 -45.166 1.00 91.12 299 CYS A C 1
ATOM 2397 O O . CYS A 1 299 ? 23.441 8.720 -44.814 1.00 91.12 299 CYS A O 1
ATOM 2399 N N . VAL A 1 300 ? 23.838 10.671 -45.868 1.00 90.69 300 VAL A N 1
ATOM 2400 C CA . VAL A 1 300 ? 25.131 10.318 -46.463 1.00 90.69 300 VAL A CA 1
ATOM 2401 C C . VAL A 1 300 ? 26.229 11.164 -45.830 1.00 90.69 300 VAL A C 1
ATOM 2403 O O . VAL A 1 300 ? 26.132 12.390 -45.776 1.00 90.69 300 VAL A O 1
ATOM 2406 N N . GLY A 1 301 ? 27.260 10.502 -45.320 1.00 90.12 301 GLY A N 1
ATOM 2407 C CA . GLY A 1 301 ? 28.427 11.124 -44.714 1.00 90.12 301 GLY A CA 1
ATOM 2408 C C . GLY A 1 301 ? 29.455 11.590 -45.739 1.00 90.12 301 GLY A C 1
ATOM 2409 O O . GLY A 1 301 ? 29.407 11.237 -46.919 1.00 90.12 301 GLY A O 1
ATOM 2410 N N . LYS A 1 302 ? 30.437 12.352 -45.256 1.00 87.19 302 LYS A N 1
ATOM 2411 C CA . LYS A 1 302 ? 31.506 12.916 -46.082 1.00 87.19 302 LYS A CA 1
ATOM 2412 C C . LYS A 1 302 ? 32.340 11.857 -46.817 1.00 87.19 302 LYS A C 1
ATOM 2414 O O . LYS A 1 302 ? 32.742 12.089 -47.942 1.00 87.19 302 LYS A O 1
ATOM 2419 N N . MET A 1 303 ? 32.536 10.672 -46.236 1.00 86.25 303 MET A N 1
ATOM 2420 C CA . MET A 1 303 ? 33.317 9.595 -46.865 1.00 86.25 303 MET A CA 1
ATOM 2421 C C . MET A 1 303 ? 32.816 9.228 -48.271 1.00 86.25 303 MET A C 1
ATOM 2423 O O . MET A 1 303 ? 33.622 9.078 -49.184 1.00 86.25 303 MET A O 1
ATOM 2427 N N . LEU A 1 304 ? 31.499 9.099 -48.453 1.00 86.06 304 LEU A N 1
ATOM 2428 C CA . LEU A 1 304 ? 30.918 8.796 -49.764 1.00 86.06 304 LEU A CA 1
ATOM 2429 C C . LEU A 1 304 ? 30.992 10.000 -50.710 1.00 86.06 304 LEU A C 1
ATOM 2431 O O . LEU A 1 304 ? 31.162 9.818 -51.910 1.00 86.06 304 LEU A O 1
ATOM 2435 N N . GLN A 1 305 ? 30.909 11.221 -50.176 1.00 84.81 305 GLN A N 1
ATOM 2436 C CA . GLN A 1 305 ? 31.072 12.449 -50.963 1.00 84.81 305 GLN A CA 1
ATOM 2437 C C . GLN A 1 305 ? 32.501 12.564 -51.496 1.00 84.81 305 GLN A C 1
ATOM 2439 O O . GLN A 1 305 ? 32.682 12.691 -52.699 1.00 84.81 305 GLN A O 1
ATOM 2444 N N . ASP A 1 306 ? 33.503 12.406 -50.629 1.00 87.56 306 ASP A N 1
ATOM 2445 C CA . ASP A 1 306 ? 34.921 12.476 -50.990 1.00 87.56 306 ASP A CA 1
ATOM 2446 C C . ASP A 1 306 ? 35.288 11.383 -52.015 1.00 87.56 306 ASP A C 1
ATOM 2448 O O . ASP A 1 306 ? 36.062 11.624 -52.940 1.00 87.56 306 ASP A O 1
ATOM 2452 N N . GLN A 1 307 ? 34.711 10.179 -51.890 1.00 86.75 307 GLN A N 1
ATOM 2453 C CA . GLN A 1 307 ? 34.884 9.115 -52.886 1.00 86.75 307 GLN A CA 1
ATOM 2454 C C . GLN A 1 307 ? 34.282 9.492 -54.246 1.00 86.75 307 GLN A C 1
ATOM 2456 O O . GLN A 1 307 ? 34.889 9.195 -55.273 1.00 86.75 307 GLN A O 1
ATOM 2461 N N . MET A 1 308 ? 33.119 10.152 -54.269 1.00 86.38 308 MET A N 1
ATOM 2462 C CA . MET A 1 308 ? 32.489 10.611 -55.516 1.00 86.38 308 MET A CA 1
ATOM 2463 C C . MET A 1 308 ? 33.270 11.739 -56.160 1.00 86.38 308 MET A C 1
ATOM 2465 O O . MET A 1 308 ? 33.532 11.681 -57.358 1.00 86.38 308 MET A O 1
ATOM 2469 N N . GLU A 1 309 ? 33.686 12.723 -55.371 1.00 88.31 309 GLU A N 1
ATOM 2470 C CA . GLU A 1 309 ? 34.510 13.833 -55.841 1.00 88.31 309 GLU A CA 1
ATOM 2471 C C . GLU A 1 309 ? 35.817 13.319 -56.457 1.00 88.31 309 GLU A C 1
ATOM 2473 O O . GLU A 1 309 ? 36.138 13.681 -57.585 1.00 88.31 309 GLU A O 1
ATOM 2478 N N . ALA A 1 310 ? 36.503 12.376 -55.801 1.00 88.88 310 ALA A N 1
ATOM 2479 C CA . ALA A 1 310 ? 37.740 11.800 -56.327 1.00 88.88 310 ALA A CA 1
ATOM 2480 C C . ALA A 1 310 ? 37.551 11.069 -57.671 1.00 88.88 310 ALA A C 1
ATOM 2482 O O . ALA A 1 310 ? 38.379 11.211 -58.570 1.00 88.88 310 ALA A O 1
ATOM 2483 N N . GLN A 1 311 ? 36.469 10.296 -57.827 1.00 87.31 311 GLN A N 1
ATOM 2484 C CA . GLN A 1 311 ? 36.176 9.599 -59.087 1.00 87.31 311 GLN A CA 1
ATOM 2485 C C . GLN A 1 311 ? 35.781 10.572 -60.206 1.00 87.31 311 GLN A C 1
ATOM 2487 O O . GLN A 1 311 ? 36.171 10.387 -61.360 1.00 87.31 311 GLN A O 1
ATOM 2492 N N . LEU A 1 312 ? 35.041 11.632 -59.876 1.00 88.25 312 LEU A N 1
ATOM 2493 C CA . LEU A 1 312 ? 34.695 12.681 -60.832 1.00 88.25 312 LEU A CA 1
ATOM 2494 C C . LEU A 1 312 ? 35.933 13.462 -61.281 1.00 88.25 312 LEU A C 1
ATOM 2496 O O . LEU A 1 312 ? 36.096 13.683 -62.479 1.00 88.25 312 LEU A O 1
ATOM 2500 N N . ASP A 1 313 ? 36.831 13.821 -60.366 1.00 90.00 313 ASP A N 1
ATOM 2501 C CA . ASP A 1 313 ? 38.081 14.517 -60.690 1.00 90.00 313 ASP A CA 1
ATOM 2502 C C . ASP A 1 313 ? 38.997 13.663 -61.587 1.00 90.00 313 ASP A C 1
ATOM 2504 O O . ASP A 1 313 ? 39.601 14.164 -62.543 1.00 90.00 313 ASP A O 1
ATOM 2508 N N . GLU A 1 314 ? 39.062 12.351 -61.345 1.00 88.69 314 GLU A N 1
ATOM 2509 C CA . GLU A 1 314 ? 39.787 11.408 -62.203 1.00 88.69 314 GLU A CA 1
ATOM 2510 C C . GLU A 1 314 ? 39.172 11.332 -63.613 1.00 88.69 314 GLU A C 1
ATOM 2512 O O . GLU A 1 314 ? 39.885 11.431 -64.619 1.00 88.69 314 GLU A O 1
ATOM 2517 N N . ALA A 1 315 ? 37.845 11.242 -63.718 1.00 89.00 315 ALA A N 1
ATOM 2518 C CA . ALA A 1 315 ? 37.154 11.249 -65.006 1.00 89.00 315 ALA A CA 1
ATOM 2519 C C . ALA A 1 315 ? 37.343 12.578 -65.758 1.00 89.00 315 ALA A C 1
ATOM 2521 O O . ALA A 1 315 ? 37.609 12.581 -66.960 1.00 89.00 315 ALA A O 1
ATOM 2522 N N . LEU A 1 316 ? 37.269 13.711 -65.056 1.00 90.38 316 LEU A N 1
ATOM 2523 C CA . LEU A 1 316 ? 37.474 15.040 -65.634 1.00 90.38 316 LEU A CA 1
ATOM 2524 C C . LEU A 1 316 ? 38.908 15.214 -66.145 1.00 90.38 316 LEU A C 1
ATOM 2526 O O . LEU A 1 316 ? 39.109 15.685 -67.265 1.00 90.38 316 LEU A O 1
ATOM 2530 N N . SER A 1 317 ? 39.906 14.794 -65.362 1.00 90.81 317 SER A N 1
ATOM 2531 C CA . SER A 1 317 ? 41.320 14.892 -65.750 1.00 90.81 317 SER A CA 1
ATOM 2532 C C . SER A 1 317 ? 41.681 13.994 -66.939 1.00 90.81 317 SER A C 1
ATOM 2534 O O . SER A 1 317 ? 42.522 14.363 -67.759 1.00 90.81 317 SER A O 1
ATOM 2536 N N . SER A 1 318 ? 41.004 12.853 -67.083 1.00 89.94 318 SER A N 1
ATOM 2537 C CA . SER A 1 318 ? 41.175 11.925 -68.205 1.00 89.94 318 SER A CA 1
ATOM 2538 C C . SER A 1 318 ? 40.269 12.220 -69.411 1.00 89.94 318 SER A C 1
ATOM 2540 O O . SER A 1 318 ? 40.370 11.529 -70.424 1.00 89.94 318 SER A O 1
ATOM 2542 N N . SER A 1 319 ? 39.412 13.252 -69.342 1.00 87.31 319 SER A N 1
ATOM 2543 C CA . SER A 1 319 ? 38.350 13.522 -70.334 1.00 87.31 319 SER A CA 1
ATOM 2544 C C . SER A 1 319 ? 37.449 12.304 -70.598 1.00 87.31 319 SER A C 1
ATOM 2546 O O . SER A 1 319 ? 37.000 12.072 -71.723 1.00 87.31 319 SER A O 1
ATOM 2548 N N . GLY A 1 320 ? 37.226 11.501 -69.560 1.00 86.81 320 GLY A N 1
ATOM 2549 C CA . GLY A 1 320 ? 36.418 10.292 -69.585 1.00 86.81 320 GLY A CA 1
ATOM 2550 C C . GLY A 1 320 ? 34.997 10.507 -69.070 1.00 86.81 320 GLY A C 1
ATOM 2551 O O . GLY A 1 320 ? 34.518 11.625 -68.882 1.00 86.81 320 GLY A O 1
ATOM 2552 N N . TRP A 1 321 ? 34.316 9.393 -68.831 1.00 84.19 321 TRP A N 1
ATOM 2553 C CA . TRP A 1 321 ? 33.020 9.334 -68.164 1.00 84.19 321 TRP A CA 1
ATOM 2554 C C . TRP A 1 321 ? 33.146 8.433 -66.934 1.00 84.19 321 TRP A C 1
ATOM 2556 O O . TRP A 1 321 ? 33.947 7.500 -66.930 1.00 84.19 321 TRP A O 1
ATOM 2566 N N . VAL A 1 322 ? 32.354 8.713 -65.900 1.00 85.69 322 VAL A N 1
ATOM 2567 C CA . VAL A 1 322 ? 32.263 7.889 -64.690 1.00 85.69 322 VAL A CA 1
ATOM 2568 C C . VAL A 1 322 ? 30.826 7.430 -64.518 1.00 85.69 322 VAL A C 1
ATOM 2570 O O . VAL A 1 322 ? 29.891 8.219 -64.661 1.00 85.69 322 VAL A O 1
ATOM 2573 N N . ASP A 1 323 ? 30.656 6.147 -64.216 1.00 84.44 323 ASP A N 1
ATOM 2574 C CA . ASP A 1 323 ? 29.398 5.626 -63.700 1.00 84.44 323 ASP A CA 1
ATOM 2575 C C . ASP A 1 323 ? 29.398 5.798 -62.179 1.00 84.44 323 ASP A C 1
ATOM 2577 O O . ASP A 1 323 ? 30.223 5.206 -61.485 1.00 84.44 323 ASP A O 1
ATOM 2581 N N . ALA A 1 324 ? 28.502 6.638 -61.660 1.00 81.25 324 ALA A N 1
ATOM 2582 C CA . ALA A 1 324 ? 28.380 6.886 -60.225 1.00 81.25 324 ALA A CA 1
ATOM 2583 C C . ALA A 1 324 ? 27.636 5.753 -59.494 1.00 81.25 324 ALA A C 1
ATOM 2585 O O . ALA A 1 324 ? 27.765 5.604 -58.279 1.00 81.25 324 ALA A O 1
ATOM 2586 N N . GLN A 1 325 ? 26.866 4.933 -60.215 1.00 83.31 325 GLN A N 1
ATOM 2587 C CA . GLN A 1 325 ? 25.989 3.925 -59.625 1.00 83.31 325 GLN A CA 1
ATOM 2588 C C . GLN A 1 325 ? 26.719 2.864 -58.772 1.00 83.31 325 GLN A C 1
ATOM 2590 O O . GLN A 1 325 ? 26.202 2.539 -57.703 1.00 83.31 325 GLN A O 1
ATOM 2595 N N . PRO A 1 326 ? 27.909 2.345 -59.147 1.00 84.38 326 PRO A N 1
ATOM 2596 C CA . PRO A 1 326 ? 28.632 1.335 -58.366 1.00 84.38 326 PRO A CA 1
ATOM 2597 C C . PRO A 1 326 ? 29.106 1.811 -56.992 1.00 84.38 326 PRO A C 1
ATOM 2599 O O . PRO A 1 326 ? 29.435 0.993 -56.134 1.00 84.38 326 PRO A O 1
ATOM 2602 N N . PHE A 1 327 ? 29.173 3.121 -56.792 1.00 80.12 327 PHE A N 1
ATOM 2603 C CA . PHE A 1 327 ? 29.743 3.715 -55.595 1.00 80.12 327 PHE A CA 1
ATOM 2604 C C . PHE A 1 327 ? 28.696 4.371 -54.686 1.00 80.12 327 PHE A C 1
ATOM 2606 O O . PHE A 1 327 ? 29.000 4.787 -53.567 1.00 80.12 327 PHE A O 1
ATOM 2613 N N . LEU A 1 328 ? 27.460 4.469 -55.168 1.00 84.00 328 LEU A N 1
ATOM 2614 C CA . LEU A 1 328 ? 26.334 4.963 -54.401 1.00 84.00 328 LEU A CA 1
ATOM 2615 C C . LEU A 1 328 ? 25.672 3.811 -53.630 1.00 84.00 328 LEU A C 1
ATOM 2617 O O . LEU A 1 328 ? 25.504 2.712 -54.165 1.00 84.00 328 LEU A O 1
ATOM 2621 N N . PRO A 1 329 ? 25.253 4.036 -52.373 1.00 84.62 329 PRO A N 1
ATOM 2622 C CA . PRO A 1 329 ? 24.470 3.058 -51.637 1.00 84.62 329 PRO A CA 1
ATOM 2623 C C . PRO A 1 329 ? 23.212 2.641 -52.400 1.00 84.62 329 PRO A C 1
ATOM 2625 O O . PRO A 1 329 ? 22.412 3.487 -52.791 1.00 84.62 329 PRO A O 1
ATOM 2628 N N . SER A 1 330 ? 22.981 1.330 -52.521 1.00 84.00 330 SER A N 1
ATOM 2629 C CA . SER A 1 330 ? 21.801 0.767 -53.208 1.00 84.00 330 SER A CA 1
ATOM 2630 C C . SER A 1 330 ? 20.443 1.191 -52.627 1.00 84.00 330 SER A C 1
ATOM 2632 O O . SER A 1 330 ? 19.410 0.961 -53.248 1.00 84.00 330 SER A O 1
ATOM 2634 N N . ILE A 1 331 ? 20.441 1.800 -51.437 1.00 84.19 331 ILE A N 1
ATOM 2635 C CA . ILE A 1 331 ? 19.249 2.352 -50.787 1.00 84.19 331 ILE A CA 1
ATOM 2636 C C . ILE A 1 331 ? 18.791 3.680 -51.409 1.00 84.19 331 ILE A C 1
ATOM 2638 O O . ILE A 1 331 ? 17.635 4.062 -51.235 1.00 84.19 331 ILE A O 1
ATOM 2642 N N . LEU A 1 332 ? 19.674 4.389 -52.122 1.00 84.69 332 LEU A N 1
ATOM 2643 C CA . LEU A 1 332 ? 19.328 5.649 -52.773 1.00 84.69 332 LEU A CA 1
ATOM 2644 C C . LEU A 1 332 ? 18.304 5.405 -53.879 1.00 84.69 332 LEU A C 1
ATOM 2646 O O . LEU A 1 332 ? 18.474 4.539 -54.736 1.00 84.69 332 LEU A O 1
ATOM 2650 N N . SER A 1 333 ? 17.230 6.186 -53.846 1.00 83.12 333 SER A N 1
ATOM 2651 C CA . SER A 1 333 ? 16.114 6.076 -54.784 1.00 83.12 333 SER A CA 1
ATOM 2652 C C . SER A 1 333 ? 15.837 7.412 -55.468 1.00 83.12 333 SER A C 1
ATOM 2654 O O . SER A 1 333 ? 16.369 8.441 -55.064 1.00 83.12 333 SER A O 1
ATOM 2656 N N . GLU A 1 334 ? 14.928 7.438 -56.446 1.00 81.88 334 GLU A N 1
ATOM 2657 C CA . GLU A 1 334 ? 14.456 8.692 -57.064 1.00 81.88 334 GLU A CA 1
ATOM 2658 C C . GLU A 1 334 ? 13.910 9.705 -56.043 1.00 81.88 334 GLU A C 1
ATOM 2660 O O . GLU A 1 334 ? 13.864 10.899 -56.314 1.00 81.88 334 GLU A O 1
ATOM 2665 N N . LYS A 1 335 ? 13.506 9.255 -54.848 1.00 82.12 335 LYS A N 1
ATOM 2666 C CA . LYS A 1 335 ? 13.053 10.147 -53.771 1.00 82.12 335 LYS A CA 1
ATOM 2667 C C . LYS A 1 335 ? 14.192 10.940 -53.130 1.00 82.12 335 LYS A C 1
ATOM 2669 O O . LYS A 1 335 ? 13.921 11.862 -52.362 1.00 82.12 335 LYS A O 1
ATOM 2674 N N . ASP A 1 336 ? 15.433 10.533 -53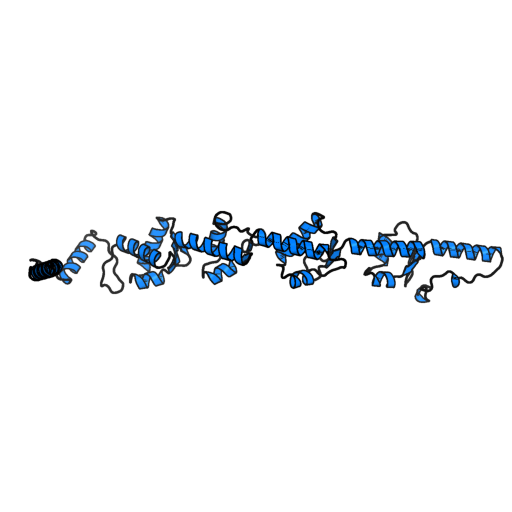.355 1.00 82.25 336 ASP A N 1
ATOM 2675 C CA . ASP A 1 336 ? 16.643 11.137 -52.801 1.00 82.25 336 ASP A CA 1
ATOM 2676 C C . ASP A 1 336 ? 17.382 12.022 -53.822 1.00 82.25 336 ASP A C 1
ATOM 2678 O O . ASP A 1 336 ? 18.425 12.577 -53.475 1.00 82.25 336 ASP A O 1
ATOM 2682 N N . ALA A 1 337 ? 16.848 12.127 -55.048 1.00 70.75 337 ALA A N 1
ATOM 2683 C CA . ALA A 1 337 ? 17.394 12.900 -56.165 1.00 70.75 337 ALA A CA 1
ATOM 2684 C C . ALA A 1 337 ? 17.116 14.409 -56.079 1.00 70.75 337 ALA A C 1
ATOM 2686 O O . ALA A 1 337 ? 16.106 14.810 -55.447 1.00 70.75 337 ALA A O 1
#

Organism: Owenia fusiformis (NCBI:txid6347)

Radius of gyration: 43.96 Å; Cα contacts (8 Å, |Δi|>4): 348; chains: 1; bounding box: 87×59×135 Å

Secondary structure (DSSP, 8-state):
-HHHHHHHHHHHHHHHHHHS--S-PPPHHHHHHHHHHHHHTTS--EEEBTTS--EEEHHHHHHHHHHHHHHTTTEEEHHHHHHHHTB-HHHHHHHHHHHHHH-TTEEEETTEEEEHHHHHHHHHHHHHHHHHHSEEEHHHHHHHHT--HHHHHHHHHHHBTTTB--EE-SS-TTEEE-HHHHHHHHHHHHHHHHH--S-EEHHHHHHHHT--HHHHHHHHHHHHHTTSS-EEEES-SSTT-EEEEHHHHHHHHHHHHHHHHHHSEEEHHHHHHTT-S-HHHHHHHH-TTS-EEE-SSEEEEHHHHHHHHHHHHHHHHTT-----GGGS-TT--GGG-

Solvent-accessible surface area (backbone atoms only — not comparable to full-atom values): 19015 Å² total; per-residue (Å²): 121,68,68,62,56,50,53,51,50,53,51,52,52,49,52,50,56,72,67,50,75,68,94,72,77,79,48,72,67,55,48,52,53,50,52,51,52,34,39,76,68,71,75,45,74,72,46,58,30,75,84,67,82,50,80,38,42,70,68,52,54,57,47,51,55,51,51,52,27,55,74,52,61,21,45,43,45,52,72,56,50,27,64,73,70,37,37,52,61,69,60,50,55,54,49,50,56,50,47,41,71,76,33,87,55,40,46,81,55,99,63,26,46,35,33,48,70,33,54,55,52,49,41,49,55,51,29,54,49,30,66,74,65,24,52,47,38,43,71,57,50,22,68,72,66,74,44,58,54,68,61,52,47,51,53,50,66,75,30,46,76,77,62,24,80,48,44,65,38,90,91,41,78,54,32,36,32,24,69,67,41,52,52,49,50,49,50,52,52,51,55,53,60,70,69,46,63,52,76,40,55,45,59,63,52,34,67,73,68,70,49,59,66,71,63,45,53,56,49,51,52,49,35,34,76,68,61,76,36,69,45,47,79,43,63,73,98,46,90,75,13,28,41,37,22,43,67,36,57,48,52,50,51,52,50,53,52,53,46,32,76,75,68,27,39,48,49,42,65,63,35,39,76,74,69,40,87,54,44,68,64,50,45,60,68,75,46,70,88,57,66,61,49,79,51,74,62,35,35,40,30,52,65,52,49,54,53,49,52,54,50,50,52,52,18,61,75,68,73,56,80,73,81,63,68,90,75,47,66,88,84,69,48,84,76,55,108

pLDDT: mean 87.62, std 6.57, range [53.03, 95.0]

Sequence (337 aa):
MADWEEVKRLAADFQRAQLSSTVQKLSERNCIEIVSKLVEQNLLDIIYTTDGKEYLTHQEVSKEIREELQVHGGRINLVELQTILNIDFSHIESKVNELVKNDKSLRLVLGQLIERSYVDGLVEEINDKLHETGQITVAELTKLYDLPATFLSEVVQDYIGKGIDGRLDEANRGVIFTESFVARHRSKIRGAFSAVTKPTPLMTVINRLQLQERLFYSILEELVKGGRLAGAINGGRNDKSTYIPDIYSKTQNDWVSSFYNQNGYLEYDAMARLGITDAKSYIKKNFKKENVVYLSTCCVGKMLQDQMEAQLDEALSSSGWVDAQPFLPSILSEKDA

Nearest PDB structures (foldseek):
  8oj5-assembly1_A  TM=7.758E-01  e=1.313E-35  Homo sapiens
  8qfc-assembly1_B  TM=7.697E-01  e=3.529E-34  Homo sapiens
  8b9x-assembly2_B  TM=8.687E-01  e=1.750E-16  Homo sapiens
  8c0d-assembly1_A  TM=8.292E-01  e=9.838E-15  Homo sapiens
  8c0d-assembly2_D  TM=8.292E-01  e=1.549E-14  Homo sapiens

Foldseek 3Di:
DVVVVVVVVVVVVVVVVVPPPPPDDQDPVNVVVVVVVCVVVVNADWFAAPVRPDTHHLVRLLVLVVVVCVVVPFKDALVVVCVVVNGDSVSSVVSLVVCVVVDVQWDAAPRMIGGVRNLLVLLLVVQVVCVVVQKDFLVVVCVVVVGDSVVSLVSCVVCDVPSHQWDADPVHSRMTGHPVSLVVLLVLLLVVQQPDQAWAQPVVSCVVVVHDLVSNVVSNVCCVVVVVGAWDWPDPSDRRIITGHPNLVVVLLVVQVVCCVVQQKFFPVVSVVSVNPDPPVVCCVNVVVWDWDDFDGIIGTVVLVVVQVVQVVVCVVVVHDDDSVVSDPPRDDPSRD

InterPro domains:
  IPR018611 E3 UFM1-protein ligase 1 [PTHR31057] (1-337)
  IPR056579 E3 UFM1-protein ligase 1-like, N-terminal [PF09743] (6-283)